Protein AF-A0A942CLU0-F1 (afdb_monomer)

pLDDT: mean 82.54, std 15.49, range [36.84, 98.06]

Radius of gyration: 40.96 Å; Cα contacts (8 Å, |Δi|>4): 813; chains: 1; bounding box: 80×45×107 Å

Structure (mmCIF, N/CA/C/O backbone):
data_AF-A0A942CLU0-F1
#
_entry.id   AF-A0A942CLU0-F1
#
loop_
_atom_site.group_PDB
_atom_site.id
_atom_site.type_symbol
_atom_site.label_atom_id
_atom_site.label_alt_id
_atom_site.label_comp_id
_atom_site.label_asym_id
_atom_site.label_entity_id
_atom_site.label_seq_id
_atom_site.pdbx_PDB_ins_code
_atom_site.Cartn_x
_atom_site.Cartn_y
_atom_site.Cartn_z
_atom_site.occupancy
_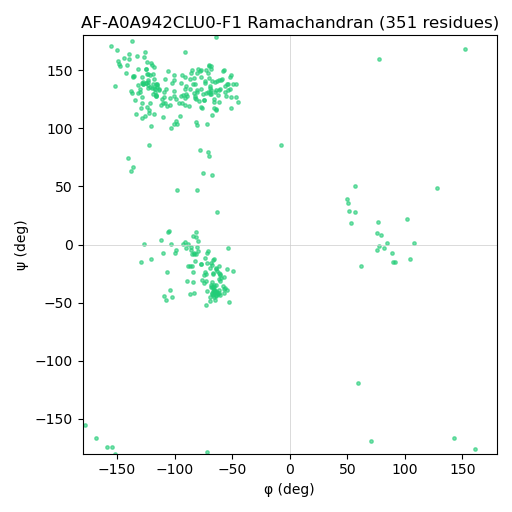atom_site.B_iso_or_eq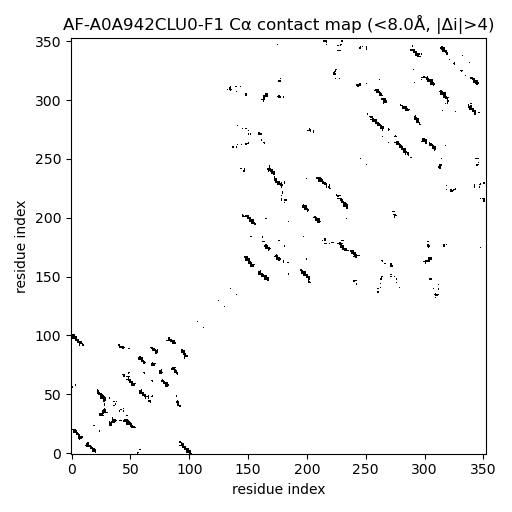uiv
_atom_site.auth_seq_id
_atom_site.auth_comp_id
_atom_site.auth_asym_id
_atom_site.auth_atom_id
_atom_site.pdbx_PDB_model_num
ATOM 1 N N . MET A 1 1 ? -26.248 -15.197 46.306 1.00 62.78 1 MET A N 1
ATOM 2 C CA . MET A 1 1 ? -26.223 -15.020 47.771 1.00 62.78 1 MET A CA 1
ATOM 3 C C . MET A 1 1 ? -26.982 -13.746 48.066 1.00 62.78 1 MET A C 1
ATOM 5 O O . MET A 1 1 ? -26.644 -12.727 47.479 1.00 62.78 1 MET A O 1
ATOM 9 N N . THR A 1 2 ? -28.029 -13.804 48.879 1.00 81.12 2 THR A N 1
ATOM 10 C CA . THR A 1 2 ? -28.869 -12.637 49.171 1.00 81.12 2 THR A CA 1
ATOM 11 C C . THR A 1 2 ? -28.121 -11.698 50.114 1.00 81.12 2 THR A C 1
ATOM 13 O O . THR A 1 2 ? -27.684 -12.133 51.175 1.00 81.12 2 THR A O 1
ATOM 16 N N . ARG A 1 3 ? -27.946 -10.428 49.744 1.00 89.12 3 ARG A N 1
ATOM 17 C CA . ARG A 1 3 ? -27.315 -9.413 50.605 1.00 89.12 3 ARG A CA 1
ATOM 18 C C . ARG A 1 3 ? -28.358 -8.765 51.511 1.00 89.12 3 ARG A C 1
ATOM 20 O O . ARG A 1 3 ? -29.480 -8.517 51.071 1.00 89.12 3 ARG A O 1
ATOM 27 N N . LEU A 1 4 ? -27.970 -8.469 52.749 1.00 93.69 4 LEU A N 1
ATOM 28 C CA . LEU A 1 4 ? -28.796 -7.738 53.707 1.00 93.69 4 LEU A CA 1
ATOM 29 C C . LEU A 1 4 ? -28.509 -6.244 53.573 1.00 93.69 4 LEU A C 1
ATOM 31 O O . LEU A 1 4 ? -27.373 -5.822 53.777 1.00 93.69 4 LEU A O 1
ATOM 35 N N . ARG A 1 5 ? -29.522 -5.440 53.256 1.00 94.31 5 ARG A N 1
ATOM 36 C CA . ARG A 1 5 ? -29.449 -3.979 53.317 1.00 94.31 5 ARG A CA 1
ATOM 37 C C . ARG A 1 5 ? -30.344 -3.478 54.447 1.00 94.31 5 ARG A C 1
ATOM 39 O O . ARG A 1 5 ? -31.528 -3.802 54.474 1.00 94.31 5 ARG A O 1
ATOM 46 N N . LEU A 1 6 ? -29.766 -2.697 55.355 1.00 95.12 6 LEU A N 1
ATOM 47 C CA . LEU A 1 6 ? -30.463 -2.033 56.456 1.00 95.12 6 LEU A CA 1
ATOM 48 C C . LEU A 1 6 ? -30.444 -0.530 56.209 1.00 95.12 6 LEU A C 1
ATOM 50 O O . LEU A 1 6 ? -29.363 0.050 56.114 1.00 95.12 6 LEU A O 1
ATOM 54 N N . GLU A 1 7 ? -31.618 0.083 56.096 1.00 95.19 7 GLU A N 1
ATOM 55 C CA . GLU A 1 7 ? -31.778 1.520 55.854 1.00 95.19 7 GLU A CA 1
ATOM 56 C C . GLU A 1 7 ? -32.484 2.186 57.032 1.00 95.19 7 GLU A C 1
ATOM 58 O O . GLU A 1 7 ? -33.550 1.732 57.436 1.00 95.19 7 GLU A O 1
ATOM 63 N N . PHE A 1 8 ? -31.910 3.251 57.588 1.00 93.50 8 PHE A N 1
ATOM 64 C CA . PHE A 1 8 ? -32.503 3.980 58.711 1.00 93.50 8 PHE A CA 1
ATOM 65 C C . PHE A 1 8 ? -33.814 4.653 58.279 1.00 93.50 8 PHE A C 1
ATOM 67 O O . PHE A 1 8 ? -33.834 5.451 57.337 1.00 93.50 8 PHE A O 1
ATOM 74 N N . THR A 1 9 ? -34.916 4.381 58.982 1.00 91.44 9 THR A N 1
ATOM 75 C CA . THR A 1 9 ? -36.243 4.929 58.629 1.00 91.44 9 THR A CA 1
ATOM 76 C C . THR A 1 9 ? -36.527 6.289 59.262 1.00 91.44 9 THR A C 1
ATOM 78 O O . THR A 1 9 ? -37.393 7.018 58.771 1.00 91.44 9 THR A O 1
ATOM 81 N N . GLY A 1 10 ? -35.788 6.662 60.310 1.00 83.62 10 GLY A N 1
ATOM 82 C CA . GLY A 1 10 ? -35.991 7.885 61.083 1.00 83.62 10 GLY A CA 1
ATOM 83 C C . GLY A 1 10 ? -34.712 8.417 61.733 1.00 83.62 10 GLY A C 1
ATOM 84 O O . GLY A 1 10 ? -33.628 7.853 61.578 1.00 83.62 10 GLY A O 1
ATOM 85 N N . GLY A 1 11 ? -34.843 9.533 62.453 1.00 83.50 11 GLY A N 1
ATOM 86 C CA . GLY A 1 11 ? -33.727 10.191 63.133 1.00 83.50 11 GLY A CA 1
ATOM 87 C C . GLY A 1 11 ? -32.724 10.880 62.187 1.00 83.50 11 GLY A C 1
ATOM 88 O O . GLY A 1 11 ? -32.984 11.020 60.990 1.00 83.50 11 GLY A O 1
ATOM 89 N N . PRO A 1 12 ? -31.562 11.316 62.708 1.00 81.44 12 PRO A N 1
ATOM 90 C CA . PRO A 1 12 ? -30.571 12.103 61.962 1.00 81.44 12 PRO A CA 1
ATOM 91 C C . PRO A 1 12 ? -29.888 11.340 60.818 1.00 81.44 12 PRO A C 1
ATOM 93 O O . PRO A 1 12 ? -29.232 11.956 59.987 1.00 81.44 12 PRO A O 1
ATOM 96 N N . ARG A 1 13 ? -30.036 10.011 60.767 1.00 86.31 13 ARG A N 1
ATOM 97 C CA . ARG A 1 13 ? -29.465 9.146 59.725 1.00 86.31 13 ARG A CA 1
ATOM 98 C C . ARG A 1 13 ? -30.500 8.636 58.726 1.00 86.31 13 ARG A C 1
ATOM 100 O O . ARG A 1 13 ? -30.197 7.725 57.967 1.00 86.31 13 ARG A O 1
ATOM 107 N N . ARG A 1 14 ? -31.728 9.168 58.732 1.00 89.88 14 ARG A N 1
ATOM 108 C CA . ARG A 1 14 ? -32.800 8.714 57.833 1.00 89.88 14 ARG A CA 1
ATOM 109 C C . ARG A 1 14 ? -32.325 8.683 56.373 1.00 89.88 14 ARG A C 1
ATOM 111 O O . ARG A 1 14 ? -31.868 9.696 55.856 1.00 89.88 14 ARG A O 1
ATOM 118 N N . GLY A 1 15 ? -32.493 7.537 55.715 1.00 85.38 15 GLY A N 1
ATOM 119 C CA . GLY A 1 15 ? -32.060 7.299 54.332 1.00 85.38 15 GLY A CA 1
ATOM 120 C C . GLY A 1 15 ? -30.630 6.762 54.188 1.00 85.38 15 GLY A C 1
ATOM 121 O O . GLY A 1 15 ? -30.300 6.208 53.137 1.00 85.38 15 GLY A O 1
ATOM 122 N N . ASP A 1 16 ? -29.795 6.838 55.231 1.00 89.62 16 ASP A N 1
ATOM 123 C CA . ASP A 1 16 ? -28.523 6.115 55.250 1.00 89.62 16 ASP A CA 1
ATOM 124 C C . ASP A 1 16 ? -28.796 4.612 55.205 1.00 89.62 16 ASP A C 1
ATOM 126 O O . ASP A 1 16 ? -29.685 4.104 55.894 1.00 89.62 16 ASP A O 1
ATOM 130 N N . ALA A 1 17 ? -27.978 3.873 54.456 1.00 89.38 17 ALA A N 1
ATOM 131 C CA . ALA A 1 17 ? -28.086 2.426 54.394 1.00 89.38 17 ALA A CA 1
ATOM 132 C C . ALA A 1 17 ? -26.730 1.732 54.479 1.00 89.38 17 ALA A C 1
ATOM 134 O O . ALA A 1 17 ? -25.733 2.195 53.930 1.00 89.38 17 ALA A O 1
ATOM 135 N N . SER A 1 18 ? -26.714 0.578 55.140 1.00 91.00 18 SER A N 1
ATOM 136 C CA . SER A 1 18 ? -25.564 -0.324 55.208 1.00 91.00 18 SER A CA 1
ATOM 137 C C . SER A 1 18 ? -25.900 -1.642 54.524 1.00 91.00 18 SER A C 1
ATOM 139 O O . SER A 1 18 ? -26.988 -2.184 54.717 1.00 91.00 18 SER A O 1
ATOM 141 N N . VAL A 1 19 ? -24.975 -2.152 53.708 1.00 91.69 19 VAL A N 1
ATOM 142 C CA . VAL A 1 19 ? -25.146 -3.407 52.966 1.00 91.69 19 VAL A CA 1
ATOM 143 C C . VAL A 1 19 ? -24.121 -4.424 53.439 1.00 91.69 19 VAL A C 1
ATOM 145 O O . VAL A 1 19 ? -22.920 -4.165 53.418 1.00 91.69 19 VAL A O 1
ATOM 148 N N . PHE A 1 20 ? -24.594 -5.610 53.801 1.00 91.06 20 PHE A N 1
ATOM 149 C CA . PHE A 1 20 ? -23.782 -6.687 54.338 1.00 91.06 20 PHE A CA 1
ATOM 150 C C . PHE A 1 20 ? -23.810 -7.903 53.411 1.00 91.06 20 PHE A C 1
ATOM 152 O O . PHE A 1 20 ? -24.861 -8.332 52.929 1.00 91.06 20 PHE A O 1
ATOM 159 N N . SER A 1 21 ? -22.617 -8.449 53.159 1.00 84.31 21 SER A N 1
ATOM 160 C CA . SER A 1 21 ? -22.415 -9.671 52.363 1.00 84.31 21 SER A CA 1
ATOM 161 C C . SER A 1 21 ? -21.950 -10.869 53.199 1.00 84.31 21 SER A C 1
ATOM 163 O O . SER A 1 21 ? -21.851 -11.968 52.663 1.00 84.31 21 SER A O 1
ATOM 165 N N . ALA A 1 22 ? -21.642 -10.666 54.484 1.00 86.31 22 ALA A N 1
ATOM 166 C CA . ALA A 1 22 ? -21.264 -11.737 55.402 1.00 86.31 22 ALA A CA 1
ATOM 167 C C . ALA A 1 22 ? -22.486 -12.591 55.766 1.00 86.31 22 ALA A C 1
ATOM 169 O O . ALA A 1 22 ? -23.591 -12.070 55.824 1.00 86.31 22 ALA A O 1
ATOM 170 N N . SER A 1 23 ? -22.299 -13.879 56.057 1.00 87.88 23 SER A N 1
ATOM 171 C CA . SER A 1 23 ? -23.387 -14.771 56.496 1.00 87.88 23 SER A CA 1
ATOM 172 C C . SER A 1 23 ? -23.848 -14.517 57.935 1.00 87.88 23 SER A C 1
ATOM 174 O O . SER A 1 23 ? -24.878 -15.043 58.343 1.00 87.88 23 SER A O 1
ATOM 176 N N . ARG A 1 24 ? -23.102 -13.718 58.703 1.00 94.00 24 ARG A N 1
ATOM 177 C CA . ARG A 1 24 ? -23.437 -13.300 60.065 1.00 94.00 24 ARG A CA 1
ATOM 178 C C . ARG A 1 24 ? -23.107 -11.820 60.241 1.00 94.00 24 ARG A C 1
ATOM 180 O O . ARG A 1 24 ? -22.010 -11.392 59.883 1.00 94.00 24 ARG A O 1
ATOM 187 N N . VAL A 1 25 ? -24.042 -11.054 60.797 1.00 96.38 25 VAL A N 1
ATOM 188 C CA . VAL A 1 25 ? -23.900 -9.619 61.081 1.00 96.38 25 VAL A CA 1
ATOM 189 C C . VAL A 1 25 ? -24.401 -9.362 62.496 1.00 96.38 25 VAL A C 1
ATOM 191 O O . VAL A 1 25 ? -25.593 -9.484 62.764 1.00 96.38 25 VAL A O 1
ATOM 194 N N . THR A 1 26 ? -23.508 -9.006 63.414 1.00 97.12 26 THR A N 1
ATOM 195 C CA . THR A 1 26 ? -23.885 -8.624 64.783 1.00 97.12 26 THR A CA 1
ATOM 196 C C . THR A 1 26 ? -24.128 -7.123 64.876 1.00 97.12 26 THR A C 1
ATOM 198 O O . THR A 1 26 ? -23.442 -6.346 64.208 1.00 97.12 26 THR A O 1
ATOM 201 N N . VAL A 1 27 ? -25.099 -6.707 65.694 1.00 96.62 27 VAL A N 1
ATOM 202 C CA . VAL A 1 27 ? -25.521 -5.306 65.845 1.00 96.62 27 VAL A CA 1
ATOM 203 C C . VAL A 1 27 ? -25.621 -4.917 67.317 1.00 96.62 27 VAL A C 1
ATOM 205 O O . VAL A 1 27 ? -26.132 -5.677 68.142 1.00 96.62 27 VAL A O 1
ATOM 208 N N . GLY A 1 28 ? -25.141 -3.720 67.655 1.00 95.88 28 GLY A N 1
ATOM 209 C CA . GLY A 1 28 ? -25.214 -3.158 69.007 1.00 95.88 28 GLY A CA 1
ATOM 210 C C . GLY A 1 28 ? -24.207 -2.029 69.241 1.00 95.88 28 GLY A C 1
ATOM 211 O O . GLY A 1 28 ? -23.468 -1.646 68.332 1.00 95.88 28 GLY A O 1
ATOM 212 N N . ARG A 1 29 ? -24.146 -1.520 70.478 1.00 95.69 29 ARG A N 1
ATOM 213 C CA . ARG A 1 29 ? -23.270 -0.397 70.872 1.00 95.69 29 ARG A CA 1
ATOM 214 C C . ARG A 1 29 ? -21.787 -0.735 70.963 1.00 95.69 29 ARG A C 1
ATOM 216 O O . ARG A 1 29 ? -20.946 0.150 70.819 1.00 95.69 29 ARG A O 1
ATOM 223 N N . SER A 1 30 ? -21.445 -2.002 71.194 1.00 94.94 30 SER A N 1
ATOM 224 C CA . SER A 1 30 ? -20.045 -2.421 71.257 1.00 94.94 30 SER A CA 1
ATOM 225 C C . SER A 1 30 ? -19.368 -2.248 69.901 1.00 94.94 30 SER A C 1
ATOM 227 O O . SER A 1 30 ? -19.917 -2.620 68.863 1.00 94.94 30 SER A O 1
ATOM 229 N N . ARG A 1 31 ? -18.117 -1.778 69.925 1.00 93.31 31 ARG A N 1
ATOM 230 C CA . ARG A 1 31 ? -17.261 -1.671 68.733 1.00 93.31 31 ARG A CA 1
ATOM 231 C C . ARG A 1 31 ? -16.887 -3.026 68.124 1.00 93.31 31 ARG A C 1
ATOM 233 O O . ARG A 1 31 ? -16.367 -3.060 67.019 1.00 93.31 31 ARG A O 1
ATOM 240 N N . SER A 1 32 ? -17.138 -4.127 68.834 1.00 92.50 32 SER A N 1
ATOM 241 C CA . SER A 1 32 ? -16.912 -5.490 68.338 1.00 92.50 32 SER A CA 1
ATOM 242 C C . SER A 1 32 ? -18.021 -6.013 67.416 1.00 92.50 32 SER A C 1
ATOM 244 O O . SER A 1 32 ? -17.888 -7.112 66.879 1.00 92.50 32 SER A O 1
ATOM 246 N N . ASN A 1 33 ? -19.120 -5.271 67.239 1.00 95.81 33 ASN A N 1
ATOM 247 C CA . ASN A 1 33 ? -20.196 -5.665 66.332 1.00 95.81 33 ASN A CA 1
ATOM 248 C C . ASN A 1 33 ? -19.837 -5.405 64.868 1.00 95.81 33 ASN A C 1
ATOM 250 O O . ASN A 1 33 ? -19.142 -4.442 64.552 1.00 95.81 33 ASN A O 1
ATOM 254 N N . THR A 1 34 ? -20.383 -6.218 63.962 1.00 94.75 34 THR A N 1
ATOM 255 C CA . THR A 1 34 ? -20.277 -5.985 62.514 1.00 94.75 34 THR A CA 1
ATOM 256 C C . THR A 1 34 ? -20.928 -4.662 62.110 1.00 94.75 34 THR A C 1
ATOM 258 O O . THR A 1 3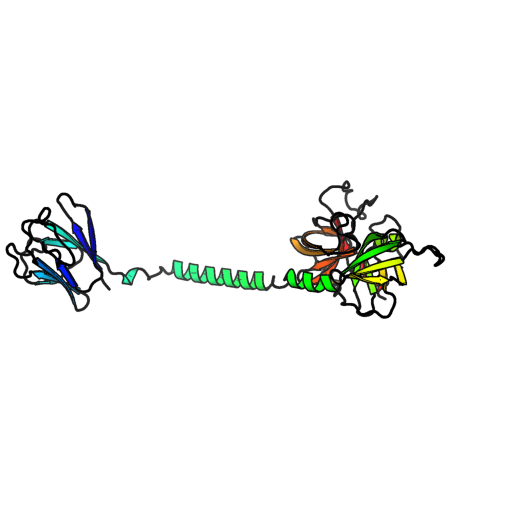4 ? -20.397 -3.942 61.269 1.00 94.75 34 THR A O 1
ATOM 261 N N . PHE A 1 35 ? -22.067 -4.330 62.722 1.00 95.44 35 PHE A N 1
ATOM 262 C CA . PHE A 1 35 ? -22.739 -3.049 62.564 1.00 95.44 35 PHE A CA 1
ATOM 263 C C . PHE A 1 35 ? -22.851 -2.350 63.917 1.00 95.44 35 PHE A C 1
ATOM 265 O O . PHE A 1 35 ? -23.678 -2.687 64.766 1.00 95.44 35 PHE A O 1
ATOM 272 N N . VAL A 1 36 ? -21.966 -1.380 64.128 1.00 95.56 36 VAL A N 1
ATOM 273 C CA . VAL A 1 36 ? -21.905 -0.619 65.375 1.00 95.56 36 VAL A CA 1
ATOM 274 C C . VAL A 1 36 ? -22.964 0.478 65.349 1.00 95.56 36 VAL A C 1
ATOM 276 O O . VAL A 1 36 ? -22.977 1.309 64.441 1.00 95.56 36 VAL A O 1
ATOM 279 N N . LEU A 1 37 ? -23.817 0.505 66.371 1.00 93.44 37 LEU A N 1
ATOM 280 C CA . LEU A 1 37 ? -24.742 1.604 66.635 1.00 93.44 37 LEU A CA 1
ATOM 281 C C . LEU A 1 37 ? -24.139 2.471 67.743 1.00 93.44 37 LEU A C 1
ATOM 283 O O . LEU A 1 37 ? -24.151 2.038 68.888 1.00 93.44 37 LEU A O 1
ATOM 287 N N . PRO A 1 38 ? -23.559 3.647 67.449 1.00 90.19 38 PRO A N 1
ATOM 288 C CA . PRO A 1 38 ? -22.909 4.463 68.471 1.00 90.19 38 PRO A CA 1
ATOM 289 C C . PRO A 1 38 ? -23.868 4.823 69.606 1.00 90.19 38 PRO A C 1
ATOM 291 O O . PRO A 1 38 ? -25.060 5.008 69.380 1.00 90.19 38 PRO A O 1
ATOM 294 N N . GLU A 1 39 ? -23.341 4.997 70.815 1.00 88.81 39 GLU A N 1
ATOM 295 C CA . GLU A 1 39 ? -24.149 5.381 71.979 1.00 88.81 39 GLU A CA 1
ATOM 296 C C . GLU A 1 39 ? -24.879 6.715 71.807 1.00 88.81 39 GLU A C 1
ATOM 298 O O . GLU A 1 39 ? -25.975 6.885 72.319 1.00 88.81 39 GLU A O 1
ATOM 303 N N . THR A 1 40 ? -24.323 7.625 71.010 1.00 88.81 40 THR A N 1
ATOM 304 C CA . THR A 1 40 ? -24.969 8.891 70.640 1.00 88.81 40 THR A CA 1
ATOM 305 C C . THR A 1 40 ? -26.174 8.723 69.713 1.00 88.81 40 THR A C 1
ATOM 307 O O . THR A 1 40 ? -26.976 9.643 69.594 1.00 88.81 40 THR A O 1
ATOM 310 N N . LEU A 1 41 ? -26.280 7.585 69.023 1.00 87.56 41 LEU A N 1
ATOM 311 C CA . LEU A 1 41 ? -27.326 7.296 68.044 1.00 87.56 41 LEU A CA 1
ATOM 312 C C . LEU A 1 41 ? -28.388 6.342 68.596 1.00 87.56 41 LEU A C 1
ATOM 314 O O . LEU A 1 41 ? -29.558 6.507 68.277 1.00 87.56 41 LEU A O 1
ATOM 318 N N . ALA A 1 42 ? -27.967 5.337 69.366 1.00 88.94 42 ALA A N 1
ATOM 319 C CA . ALA A 1 42 ? -28.834 4.286 69.890 1.00 88.94 42 ALA A CA 1
ATOM 320 C C . ALA A 1 42 ? -28.506 3.968 71.363 1.00 88.94 42 ALA A C 1
ATOM 322 O O . ALA A 1 42 ? -28.023 2.865 71.662 1.00 88.94 42 ALA A O 1
ATOM 323 N N . PRO A 1 43 ? -28.680 4.917 72.301 1.00 91.25 43 PRO A N 1
ATOM 324 C CA . PRO A 1 43 ? -28.383 4.685 73.713 1.00 91.25 43 PRO A CA 1
ATOM 325 C C . PRO A 1 43 ? -29.170 3.500 74.299 1.00 91.25 43 PRO A C 1
ATOM 327 O O . PRO A 1 43 ? -28.658 2.811 75.184 1.00 91.25 43 PRO A O 1
ATOM 330 N N . ALA A 1 44 ? -30.359 3.190 73.768 1.00 93.38 44 ALA A N 1
ATOM 331 C CA . ALA A 1 44 ? -31.179 2.065 74.215 1.00 93.38 44 ALA A CA 1
ATOM 332 C C . ALA A 1 44 ? -30.784 0.708 73.586 1.00 93.38 44 ALA A C 1
ATOM 334 O O . ALA A 1 44 ? -31.281 -0.335 74.019 1.00 93.38 44 ALA A O 1
ATOM 335 N N . ALA A 1 45 ? -29.885 0.667 72.596 1.00 95.00 45 ALA A N 1
ATOM 336 C CA . ALA A 1 45 ? -29.348 -0.597 72.079 1.00 95.00 45 ALA A CA 1
ATOM 337 C C . ALA A 1 45 ? -28.415 -1.248 73.115 1.00 95.00 45 ALA A C 1
ATOM 339 O O . ALA A 1 45 ? -27.824 -0.554 73.922 1.00 95.00 45 ALA A O 1
ATOM 340 N N . SER A 1 46 ? -28.216 -2.564 73.118 1.00 96.44 46 SER A N 1
ATOM 341 C CA . SER A 1 46 ? -27.295 -3.245 74.053 1.00 96.44 46 SER A CA 1
ATOM 342 C C . SER A 1 46 ? -25.896 -3.356 73.442 1.00 96.44 46 SER A C 1
ATOM 344 O O . SER A 1 46 ? -25.721 -3.161 72.238 1.00 96.44 46 SER A O 1
ATOM 346 N N . GLY A 1 47 ? -24.882 -3.681 74.254 1.00 94.56 47 GLY A N 1
ATOM 347 C CA . GLY A 1 47 ? -23.504 -3.861 73.781 1.00 94.56 47 GLY A CA 1
ATOM 348 C C . GLY A 1 47 ? -23.417 -4.851 72.615 1.00 94.56 47 GLY A C 1
ATOM 349 O O . GLY A 1 47 ? -22.876 -4.508 71.571 1.00 94.56 47 GLY A O 1
ATOM 350 N N . ARG A 1 48 ? -24.038 -6.026 72.748 1.00 96.25 48 ARG A N 1
ATOM 351 C CA . ARG A 1 48 ? -24.412 -6.927 71.646 1.00 96.25 48 ARG A CA 1
ATOM 352 C C . ARG A 1 48 ? -25.920 -7.116 71.748 1.00 96.25 48 ARG A C 1
ATOM 354 O O . ARG A 1 48 ? -26.373 -7.624 72.762 1.00 96.25 48 ARG A O 1
ATOM 361 N N . HIS A 1 49 ? -26.682 -6.619 70.783 1.00 97.25 49 HIS A N 1
ATOM 362 C CA . HIS A 1 49 ? -28.139 -6.526 70.910 1.00 97.25 49 HIS A CA 1
ATOM 363 C C . HIS A 1 49 ? -28.851 -7.554 70.040 1.00 97.25 49 HIS A C 1
ATOM 365 O O . HIS A 1 49 ? -29.716 -8.270 70.525 1.00 97.25 49 HIS A O 1
ATOM 371 N N . ALA A 1 50 ? -28.457 -7.657 68.773 1.00 97.69 50 ALA A N 1
ATOM 372 C CA . ALA A 1 50 ? -29.071 -8.584 67.837 1.00 97.69 50 ALA A CA 1
ATOM 373 C C . ALA A 1 50 ? -28.042 -9.171 66.868 1.00 97.69 50 ALA A C 1
ATOM 375 O O . ALA A 1 50 ? -26.957 -8.620 66.661 1.00 97.69 50 ALA A O 1
ATOM 376 N N . GLU A 1 51 ? -28.400 -10.291 66.256 1.00 97.62 51 GLU A N 1
ATOM 377 C CA . GLU A 1 51 ? -27.629 -10.943 65.207 1.00 97.62 51 GLU A CA 1
ATOM 378 C C . GLU A 1 51 ? -28.520 -11.257 64.010 1.00 97.62 51 GLU A C 1
ATOM 380 O O . GLU A 1 51 ? -29.585 -11.859 64.150 1.00 97.62 51 GLU A O 1
ATOM 385 N N . PHE A 1 52 ? -28.037 -10.895 62.825 1.00 97.12 52 PHE A N 1
ATOM 386 C CA . PHE A 1 52 ? -28.560 -11.401 61.569 1.00 97.12 52 PHE A CA 1
ATOM 387 C C . PHE A 1 52 ? -27.732 -12.602 61.134 1.00 97.12 52 PHE A C 1
ATOM 389 O O . PHE A 1 52 ? -26.508 -12.488 61.021 1.00 97.12 52 PHE A O 1
ATOM 396 N N . SER A 1 53 ? -28.385 -13.721 60.837 1.00 95.81 53 SER A N 1
ATOM 397 C CA . SER A 1 53 ? -27.736 -14.905 60.277 1.00 95.81 53 SER A CA 1
ATOM 398 C C . SER A 1 53 ? -28.383 -15.314 58.960 1.00 95.81 53 SER A C 1
ATOM 400 O O . SER A 1 53 ? -29.598 -15.234 58.783 1.00 95.81 53 SER A O 1
ATOM 402 N N . HIS A 1 54 ? -27.559 -15.715 57.999 1.00 93.00 54 HIS A N 1
ATOM 403 C CA . HIS A 1 54 ? -28.004 -16.246 56.722 1.00 93.00 54 HIS A CA 1
ATOM 404 C C . HIS A 1 54 ? -27.848 -17.769 56.729 1.00 93.00 54 HIS A C 1
ATOM 406 O O . HIS A 1 54 ? -26.754 -18.295 56.508 1.00 93.00 54 HIS A O 1
ATOM 412 N N . GLU A 1 55 ? -28.957 -18.463 56.965 1.00 90.62 55 GLU A N 1
ATOM 413 C CA . GLU A 1 55 ? -29.054 -19.917 57.126 1.00 90.62 55 GLU A CA 1
ATOM 414 C C . GLU A 1 55 ? -30.133 -20.448 56.172 1.00 90.62 55 GLU A C 1
ATOM 416 O O . GLU A 1 55 ? -31.171 -19.810 55.985 1.00 90.62 55 GLU A O 1
ATOM 421 N N . ASP A 1 56 ? -29.867 -21.578 55.511 1.00 85.88 56 ASP A N 1
ATOM 422 C CA . ASP A 1 56 ? -30.794 -22.240 54.576 1.00 85.88 56 ASP A CA 1
ATOM 423 C C . ASP A 1 56 ? -31.383 -21.321 53.486 1.00 85.88 56 ASP A C 1
ATOM 425 O O . ASP A 1 56 ? -32.536 -21.437 53.071 1.00 85.88 56 ASP A O 1
ATOM 429 N N . GLY A 1 57 ? -30.574 -20.371 53.002 1.00 86.19 57 GLY A N 1
ATOM 430 C CA . GLY A 1 57 ? -30.972 -19.433 51.946 1.00 86.19 57 GLY A CA 1
ATOM 431 C C . GLY A 1 57 ? -31.901 -18.304 52.406 1.00 86.19 57 GLY A C 1
ATOM 432 O O . GLY A 1 57 ? -32.428 -17.575 51.562 1.00 86.19 57 GLY A O 1
ATOM 433 N N . ALA A 1 58 ? -32.103 -18.143 53.715 1.00 90.06 58 ALA A N 1
ATOM 434 C CA . ALA A 1 58 ? -32.914 -17.089 54.303 1.00 90.06 58 ALA A CA 1
ATOM 435 C C . ALA A 1 58 ? -32.126 -16.276 55.335 1.00 90.06 58 ALA A C 1
ATOM 437 O O . ALA A 1 58 ? -31.229 -16.780 56.007 1.00 90.06 58 ALA A O 1
ATOM 438 N N . TRP A 1 59 ? -32.497 -15.005 55.475 1.00 94.88 59 TRP A N 1
ATOM 439 C CA . TRP A 1 59 ? -32.015 -14.157 56.557 1.00 94.88 59 TRP A CA 1
ATOM 440 C C . TRP A 1 59 ? -32.905 -14.319 57.786 1.00 94.88 59 TRP A C 1
ATOM 442 O O . TRP A 1 59 ? -34.130 -14.265 57.687 1.00 94.88 59 TRP A O 1
ATOM 452 N N . TRP A 1 60 ? -32.277 -14.486 58.938 1.00 96.38 60 TRP A N 1
ATOM 453 C CA . TRP A 1 60 ? -32.898 -14.571 60.250 1.00 96.38 60 TRP A CA 1
ATOM 454 C C . TRP A 1 60 ? -32.387 -13.434 61.122 1.00 96.38 60 TRP A C 1
ATOM 456 O O . TRP A 1 60 ? -31.230 -13.044 60.994 1.00 96.38 60 TRP A O 1
ATOM 466 N N . LEU A 1 61 ? -33.234 -12.930 62.013 1.00 97.75 61 LEU A N 1
ATOM 467 C CA . LEU A 1 61 ? -32.877 -11.974 63.057 1.00 97.75 61 LEU A CA 1
ATOM 468 C C . LEU A 1 61 ? -33.100 -12.626 64.414 1.00 97.75 61 LEU A C 1
ATOM 470 O O . LEU A 1 61 ? -34.185 -13.153 64.656 1.00 97.75 61 LEU A O 1
ATOM 474 N N . SER A 1 62 ? -32.093 -12.578 65.280 1.00 97.75 62 SER A N 1
ATOM 475 C CA . SER A 1 62 ? -32.160 -13.074 66.656 1.00 97.75 62 SER A CA 1
ATOM 476 C C . SER A 1 62 ? -31.808 -11.962 67.636 1.00 97.75 62 SER A C 1
ATOM 478 O O . SER A 1 62 ? -30.820 -11.256 67.435 1.00 97.75 62 SER A O 1
ATOM 480 N N . ASP A 1 63 ? -32.597 -11.827 68.695 1.00 97.56 63 ASP A N 1
ATOM 481 C CA . ASP A 1 63 ? -32.267 -10.990 69.845 1.00 97.56 63 ASP A CA 1
ATOM 482 C C . ASP A 1 63 ? -31.233 -11.720 70.717 1.00 97.56 63 ASP A C 1
ATOM 484 O O . ASP A 1 63 ? -31.360 -12.919 70.969 1.00 97.56 63 ASP A O 1
ATOM 488 N N . LEU A 1 64 ? -30.186 -11.018 71.149 1.00 96.25 64 LEU A N 1
ATOM 489 C CA . LEU A 1 64 ? -29.093 -11.577 71.951 1.00 96.25 64 LEU A CA 1
ATOM 490 C C . LEU A 1 64 ? -29.286 -11.283 73.445 1.00 96.25 64 LEU A C 1
ATOM 492 O O . LEU A 1 64 ? -28.351 -10.837 74.107 1.00 96.25 64 LEU A O 1
ATOM 496 N N . ASP A 1 65 ? -30.501 -11.524 73.941 1.00 94.94 65 ASP A N 1
ATOM 497 C CA . ASP A 1 65 ? -30.932 -11.225 75.313 1.00 94.94 65 ASP A CA 1
ATOM 498 C C . ASP A 1 65 ? -30.756 -9.741 75.663 1.00 94.94 65 ASP A C 1
ATOM 500 O O . ASP A 1 65 ? -30.114 -9.335 76.637 1.00 94.94 65 ASP A O 1
ATOM 504 N N . SER A 1 66 ? -31.272 -8.893 74.777 1.00 95.44 66 SER A N 1
ATOM 505 C CA . SER A 1 66 ? -31.110 -7.457 74.906 1.00 95.44 66 SER A CA 1
ATOM 506 C C . SER A 1 66 ? -32.056 -6.859 75.948 1.00 95.44 66 SER A C 1
ATOM 508 O O . SER A 1 66 ? -33.192 -7.298 76.140 1.00 95.44 66 SER A O 1
ATOM 510 N N . THR A 1 67 ? -31.608 -5.778 76.590 1.00 94.69 67 THR A N 1
ATOM 511 C CA . THR A 1 67 ? -32.345 -5.129 77.687 1.00 94.69 67 THR A CA 1
ATOM 512 C C . THR A 1 67 ? -33.720 -4.623 77.250 1.00 94.69 67 THR A C 1
ATOM 514 O O . THR A 1 67 ? -34.700 -4.810 77.963 1.00 94.69 67 THR A O 1
ATOM 517 N N . ASN A 1 68 ? -33.795 -4.001 76.070 1.00 94.25 68 ASN A N 1
ATOM 518 C CA . ASN A 1 68 ? -35.025 -3.394 75.553 1.00 94.25 68 ASN A CA 1
ATOM 519 C C . ASN A 1 68 ? -35.750 -4.278 74.525 1.00 94.25 68 ASN A C 1
ATOM 521 O O . ASN A 1 68 ? -36.883 -3.982 74.155 1.00 94.25 68 ASN A O 1
ATOM 525 N N . GLY A 1 69 ? -35.139 -5.393 74.115 1.00 95.06 69 GLY A N 1
ATOM 526 C CA . GLY A 1 69 ? -35.664 -6.280 73.087 1.00 95.06 69 GLY A CA 1
ATOM 527 C C . GLY A 1 69 ? -35.469 -5.767 71.661 1.00 95.06 69 GLY A C 1
ATOM 528 O O . GLY A 1 69 ? -35.333 -4.571 71.408 1.00 95.06 69 GLY A O 1
ATOM 529 N N . THR A 1 70 ? -35.544 -6.712 70.727 1.00 97.19 70 THR A N 1
ATOM 530 C CA . THR A 1 70 ? -35.602 -6.471 69.285 1.00 97.19 70 THR A CA 1
ATOM 531 C C . THR A 1 70 ? -37.037 -6.634 68.792 1.00 97.19 70 THR A C 1
ATOM 533 O O . THR A 1 70 ? -37.740 -7.566 69.199 1.00 97.19 70 THR A O 1
ATOM 536 N N . PHE A 1 71 ? -37.475 -5.758 67.888 1.00 97.00 71 PHE A N 1
ATOM 537 C CA . PHE A 1 71 ? -38.823 -5.795 67.320 1.00 97.00 71 PHE A CA 1
ATOM 538 C C . PHE A 1 71 ? -38.781 -5.926 65.803 1.00 97.00 71 PHE A C 1
ATOM 540 O O . PHE A 1 71 ? -37.910 -5.357 65.150 1.00 97.00 71 PHE A O 1
ATOM 547 N N . VAL A 1 72 ? -39.753 -6.640 65.242 1.00 97.44 72 VAL A N 1
ATOM 548 C CA . VAL A 1 72 ? -40.002 -6.743 63.801 1.00 97.44 72 VAL A CA 1
ATOM 549 C C . VAL A 1 72 ? -41.471 -6.414 63.567 1.00 97.44 72 VAL A C 1
ATOM 551 O O . VAL A 1 72 ? -42.350 -7.034 64.158 1.00 97.44 72 VAL A O 1
ATOM 554 N N . ASN A 1 73 ? -41.742 -5.397 62.751 1.00 95.81 73 ASN A N 1
ATOM 555 C CA . ASN A 1 73 ? -43.076 -4.872 62.450 1.00 95.81 73 ASN A CA 1
ATOM 556 C C . ASN A 1 73 ? -43.916 -4.590 63.714 1.00 95.81 73 ASN A C 1
ATOM 558 O O . ASN A 1 73 ? -45.111 -4.870 63.761 1.00 95.81 73 ASN A O 1
ATOM 562 N N . GLY A 1 74 ? -43.271 -4.058 64.759 1.00 93.56 74 GLY A N 1
ATOM 563 C CA . GLY A 1 74 ? -43.901 -3.721 66.041 1.00 93.56 74 GLY A CA 1
ATOM 564 C C . GLY A 1 74 ? -44.079 -4.893 67.013 1.00 93.56 74 GLY A C 1
ATOM 565 O O . GLY A 1 74 ? -44.512 -4.678 68.141 1.00 93.56 74 GLY A O 1
ATOM 566 N N . GLN A 1 75 ? -43.719 -6.121 66.630 1.00 95.50 75 GLN A N 1
ATOM 567 C CA . GLN A 1 75 ? -43.777 -7.292 67.508 1.00 95.50 75 GLN A CA 1
ATOM 568 C C . GLN A 1 75 ? -42.393 -7.628 68.062 1.00 95.50 75 GLN A C 1
ATOM 570 O O . GLN A 1 75 ? -41.424 -7.698 67.307 1.00 95.50 75 GLN A O 1
ATOM 575 N N . ARG A 1 76 ? -42.290 -7.850 69.379 1.00 96.00 76 ARG A N 1
ATOM 576 C CA . ARG A 1 76 ? -41.036 -8.274 70.020 1.00 96.00 76 ARG A CA 1
ATOM 577 C C . ARG A 1 76 ? -40.699 -9.700 69.592 1.00 96.00 76 ARG A C 1
ATOM 579 O O . ARG A 1 76 ? -41.572 -10.566 69.620 1.00 96.00 76 ARG A O 1
ATOM 586 N N . ILE A 1 77 ? -39.444 -9.950 69.236 1.00 97.56 77 ILE A N 1
ATOM 587 C CA . ILE A 1 77 ? -38.979 -11.263 68.777 1.00 97.56 77 ILE A CA 1
ATOM 588 C C . ILE A 1 77 ? -37.863 -11.804 69.668 1.00 97.56 77 ILE A C 1
ATOM 590 O O . ILE A 1 77 ? -37.132 -11.047 70.301 1.00 97.56 77 ILE A O 1
ATOM 594 N N . THR A 1 78 ? -37.711 -13.127 69.673 1.00 95.44 78 THR A N 1
ATOM 595 C CA . THR A 1 78 ? -36.479 -13.803 70.119 1.00 95.44 78 THR A CA 1
ATOM 596 C C . THR A 1 78 ? -35.668 -14.250 68.910 1.00 95.44 78 THR A C 1
ATOM 598 O O . THR A 1 78 ? -34.468 -14.015 68.838 1.00 95.44 78 THR A O 1
ATOM 601 N N . ARG A 1 79 ? -36.336 -14.853 67.921 1.00 96.94 79 ARG A N 1
ATOM 602 C CA . ARG A 1 79 ? -35.775 -15.183 66.611 1.00 96.94 79 ARG A CA 1
ATOM 603 C C . ARG A 1 79 ? -36.889 -15.193 65.573 1.00 96.94 79 ARG A C 1
ATOM 605 O O . ARG A 1 79 ? -37.952 -15.747 65.835 1.00 96.94 79 ARG A O 1
ATOM 612 N N . THR A 1 80 ? -36.661 -14.609 64.402 1.00 96.69 80 THR A N 1
ATOM 613 C CA . THR A 1 80 ? -37.621 -14.662 63.293 1.00 96.69 80 THR A CA 1
ATOM 614 C C . THR A 1 80 ? -36.927 -14.652 61.938 1.00 96.69 80 THR A C 1
ATOM 616 O O . THR A 1 80 ? -35.795 -14.181 61.809 1.00 96.69 80 THR A O 1
ATOM 619 N N . ARG A 1 81 ? -37.604 -15.183 60.920 1.00 95.94 81 ARG A N 1
ATOM 620 C CA . ARG A 1 81 ? -37.161 -15.094 59.529 1.00 95.94 81 ARG A CA 1
ATOM 621 C C . ARG A 1 81 ? -37.540 -13.722 58.988 1.00 95.94 81 ARG A C 1
ATOM 623 O O . ARG A 1 81 ? -38.691 -13.318 59.102 1.00 95.94 81 ARG A O 1
ATOM 630 N N . LEU A 1 82 ? -36.588 -13.047 58.360 1.00 95.81 82 LEU A N 1
ATOM 631 C CA . LEU A 1 82 ? -36.819 -11.759 57.724 1.00 95.81 82 LEU A CA 1
ATOM 632 C C . LEU A 1 82 ? -37.334 -11.917 56.297 1.00 95.81 82 LEU A C 1
ATOM 634 O O . LEU A 1 82 ? -36.934 -12.814 55.546 1.00 95.81 82 LEU A O 1
ATOM 638 N N . THR A 1 83 ? -38.165 -10.964 55.910 1.00 94.00 83 THR A N 1
ATOM 639 C CA . THR A 1 83 ? -38.625 -10.721 54.551 1.00 94.00 83 THR A CA 1
ATOM 640 C C . THR A 1 83 ? -38.211 -9.321 54.101 1.00 94.00 83 THR A C 1
ATOM 642 O O . THR A 1 83 ? -37.953 -8.421 54.901 1.00 94.00 83 THR A O 1
ATOM 645 N N . SER A 1 84 ? -38.075 -9.129 52.787 1.00 92.75 84 SER A N 1
ATOM 646 C CA . SER A 1 84 ? -37.772 -7.799 52.258 1.00 92.75 84 SER A CA 1
ATOM 647 C C . SER A 1 84 ? -38.976 -6.883 52.473 1.00 92.75 84 SER A C 1
ATOM 649 O O . SER A 1 84 ? -40.081 -7.227 52.067 1.00 92.75 84 SER A O 1
ATOM 651 N N . GLY A 1 85 ? -38.746 -5.708 53.051 1.00 92.88 85 GLY A N 1
ATOM 652 C CA . GLY A 1 85 ? -39.778 -4.747 53.436 1.00 92.88 85 GLY A CA 1
ATOM 653 C C . GLY A 1 85 ? -40.055 -4.699 54.939 1.00 92.88 85 GLY A C 1
ATOM 654 O O . GLY A 1 85 ? -40.691 -3.744 55.384 1.00 92.88 85 GLY A O 1
ATOM 655 N N . ASP A 1 86 ? -39.553 -5.663 55.720 1.00 96.81 86 ASP A N 1
ATOM 656 C CA . ASP A 1 86 ? -39.726 -5.661 57.174 1.00 96.81 86 ASP A CA 1
ATOM 657 C C . ASP A 1 86 ? -39.120 -4.414 57.817 1.00 96.81 86 ASP A C 1
ATOM 659 O O . ASP A 1 86 ? -38.044 -3.946 57.434 1.00 96.81 86 ASP A O 1
ATOM 663 N N . ARG A 1 87 ? -39.805 -3.890 58.835 1.00 96.44 87 ARG A N 1
ATOM 664 C CA . ARG A 1 87 ? -39.284 -2.836 59.705 1.00 96.44 87 ARG A CA 1
ATOM 665 C C . ARG A 1 87 ? -38.795 -3.459 60.989 1.00 96.44 87 ARG A C 1
ATOM 667 O O . ARG A 1 87 ? -39.541 -4.180 61.642 1.00 96.44 87 ARG A O 1
ATOM 674 N N . ILE A 1 88 ? -37.565 -3.171 61.363 1.00 97.19 88 ILE A N 1
ATOM 675 C CA . ILE A 1 88 ? -36.971 -3.691 62.588 1.00 97.19 88 ILE A CA 1
ATOM 676 C C . ILE A 1 88 ? -36.626 -2.541 63.521 1.00 97.19 88 ILE A C 1
ATOM 678 O O . ILE A 1 88 ? -36.176 -1.500 63.051 1.00 97.19 88 ILE A O 1
ATOM 682 N N . ALA A 1 89 ? -36.809 -2.733 64.822 1.00 95.56 89 ALA A N 1
ATOM 683 C CA . ALA A 1 89 ? -36.377 -1.787 65.842 1.00 95.56 89 ALA A CA 1
ATOM 684 C C . ALA A 1 89 ? -35.358 -2.455 66.768 1.00 95.56 89 ALA A C 1
ATOM 686 O O . ALA A 1 89 ? -35.593 -3.560 67.268 1.00 95.56 89 ALA A O 1
ATOM 687 N N . ILE A 1 90 ? -34.223 -1.786 66.963 1.00 95.06 90 ILE A N 1
ATOM 688 C CA . ILE A 1 90 ? -33.125 -2.199 67.840 1.00 95.06 90 ILE A CA 1
ATOM 689 C C . ILE A 1 90 ? -32.816 -1.013 68.750 1.00 95.06 90 ILE A C 1
ATOM 691 O O . ILE A 1 90 ? -32.297 0.011 68.297 1.00 95.06 90 ILE A O 1
ATOM 695 N N . GLY A 1 91 ? -33.163 -1.146 70.031 1.00 90.12 91 GLY A N 1
ATOM 696 C CA . GLY A 1 91 ? -33.202 -0.006 70.942 1.00 90.12 91 GLY A CA 1
ATOM 697 C C . GLY A 1 91 ? -34.175 1.062 70.434 1.00 90.12 91 GLY A C 1
ATOM 698 O O . GLY A 1 91 ? -35.362 0.814 70.269 1.00 90.12 91 GLY A O 1
ATOM 699 N N . ASP A 1 92 ? -33.642 2.244 70.177 1.00 88.19 92 ASP A N 1
ATOM 700 C CA . ASP A 1 92 ? -34.329 3.471 69.780 1.00 88.19 92 ASP A CA 1
ATOM 701 C C . ASP A 1 92 ? -34.162 3.805 68.288 1.00 88.19 92 ASP A C 1
ATOM 703 O O . ASP A 1 92 ? -34.525 4.888 67.828 1.00 88.19 92 ASP A O 1
ATOM 707 N N . VAL A 1 93 ? -33.640 2.854 67.510 1.00 93.12 93 VAL A N 1
ATOM 708 C CA . VAL A 1 93 ? -33.429 3.006 66.072 1.00 93.12 93 VAL A CA 1
ATOM 709 C C . VAL A 1 93 ? -34.259 2.000 65.294 1.00 93.12 93 VAL A C 1
ATOM 711 O O . VAL A 1 93 ? -34.258 0.805 65.592 1.00 93.12 93 VAL A O 1
ATOM 714 N N . GLU A 1 94 ? -34.900 2.491 64.238 1.00 94.56 94 GLU A N 1
ATOM 715 C CA . GLU A 1 94 ? -35.636 1.676 63.283 1.00 94.56 94 GLU A CA 1
ATOM 716 C C . GLU A 1 94 ? -34.925 1.574 61.928 1.00 94.56 94 GLU A C 1
ATOM 718 O O . GLU A 1 94 ? -34.363 2.548 61.410 1.00 94.56 94 GLU A O 1
ATOM 723 N N . PHE A 1 95 ? -35.006 0.388 61.325 1.00 96.81 95 PHE A N 1
ATOM 724 C CA . PHE A 1 95 ? -34.481 0.100 59.998 1.00 96.81 95 PHE A CA 1
ATOM 725 C C . PHE A 1 95 ? -35.535 -0.546 59.107 1.00 96.81 95 PHE A C 1
ATOM 727 O O . PHE A 1 95 ? -36.310 -1.388 59.554 1.00 96.81 95 PHE A O 1
ATOM 734 N N . ALA A 1 96 ? -35.510 -0.217 57.820 1.00 96.00 96 ALA A N 1
ATOM 735 C CA . ALA A 1 96 ? -36.165 -0.987 56.778 1.00 96.00 96 ALA A CA 1
ATOM 736 C C . ALA A 1 96 ? -35.186 -2.037 56.241 1.00 96.00 96 ALA A C 1
ATOM 738 O O . ALA A 1 96 ? -34.048 -1.723 55.877 1.00 96.00 96 ALA A O 1
ATOM 739 N N . VAL A 1 97 ? -35.638 -3.286 56.184 1.00 95.50 97 VAL A N 1
ATOM 740 C CA . VAL A 1 97 ? -34.884 -4.425 55.666 1.00 95.50 97 VAL A CA 1
ATOM 741 C C . VAL A 1 97 ? -35.134 -4.552 54.172 1.00 95.50 97 VAL A C 1
ATOM 743 O O . VAL A 1 97 ? -36.272 -4.650 53.720 1.00 95.50 97 VAL A O 1
ATOM 746 N N . GLN A 1 98 ? -34.065 -4.617 53.387 1.00 93.12 98 GLN A N 1
ATOM 747 C CA . GLN A 1 98 ? -34.121 -4.986 51.977 1.00 93.12 98 GLN A CA 1
ATOM 748 C C . GLN A 1 98 ? -33.234 -6.210 51.743 1.00 93.12 98 GLN A C 1
ATOM 750 O O . GLN A 1 98 ? -32.032 -6.187 52.019 1.00 93.12 98 GLN A O 1
ATOM 755 N N . LEU A 1 99 ? -33.830 -7.291 51.235 1.00 89.50 99 LEU A N 1
ATOM 756 C CA . LEU A 1 99 ? -33.117 -8.523 50.898 1.00 89.50 99 LEU A CA 1
ATOM 757 C C . LEU A 1 99 ? -32.823 -8.521 49.397 1.00 89.50 99 LEU A C 1
ATOM 759 O O . LEU A 1 99 ? -33.711 -8.742 48.576 1.00 89.50 99 LEU A O 1
ATOM 763 N N . VAL A 1 100 ? -31.574 -8.234 49.032 1.00 81.38 100 VAL A N 1
ATOM 764 C CA . VAL A 1 100 ? -31.174 -8.047 47.631 1.00 81.38 100 VAL A CA 1
ATOM 765 C C . VAL A 1 100 ? -30.617 -9.353 47.073 1.00 81.38 100 VAL A C 1
ATOM 767 O O . VAL A 1 100 ? -29.525 -9.783 47.455 1.00 81.38 100 VAL A O 1
ATOM 770 N N . ASP A 1 101 ? -31.338 -9.985 46.145 1.00 74.94 101 ASP A N 1
ATOM 771 C CA . ASP A 1 101 ? -30.831 -11.158 45.429 1.00 74.94 101 ASP A CA 1
ATOM 772 C C . ASP A 1 101 ? -29.906 -10.745 44.274 1.00 74.94 101 ASP A C 1
ATOM 774 O O . ASP A 1 101 ? -30.342 -10.305 43.208 1.00 74.94 101 ASP A O 1
ATOM 778 N N . VAL A 1 102 ? -28.601 -10.932 44.471 1.00 61.28 102 VAL A N 1
ATOM 779 C CA . VAL A 1 102 ? -27.582 -10.677 43.439 1.00 61.28 102 VAL A CA 1
ATOM 780 C C . VAL A 1 102 ? -27.599 -11.707 42.298 1.00 61.28 102 VAL A C 1
ATOM 782 O O . VAL A 1 102 ? -26.875 -11.529 41.321 1.00 61.28 102 VAL A O 1
ATOM 785 N N . ARG A 1 103 ? -28.408 -12.781 42.361 1.00 57.53 103 ARG A N 1
ATOM 786 C CA . ARG A 1 103 ? -28.519 -13.756 41.257 1.00 57.53 103 ARG A CA 1
ATOM 787 C C . ARG A 1 103 ? -29.263 -13.216 40.035 1.00 57.53 103 ARG A C 1
ATOM 789 O O . ARG A 1 103 ? -29.121 -13.800 38.968 1.00 57.53 103 ARG A O 1
ATOM 796 N N . ARG A 1 104 ? -30.015 -12.115 40.142 1.00 45.41 104 ARG A N 1
ATOM 797 C CA . ARG A 1 104 ? -30.798 -11.566 39.015 1.00 45.41 104 ARG A CA 1
ATOM 798 C C . ARG A 1 104 ? -30.032 -10.628 38.078 1.00 45.41 104 ARG A C 1
ATOM 800 O O . ARG A 1 104 ? -30.587 -10.237 37.060 1.00 45.41 104 ARG A O 1
ATOM 807 N N . TRP A 1 105 ? -28.778 -10.283 38.374 1.00 42.56 105 TRP A N 1
ATOM 808 C CA . TRP A 1 105 ? -28.030 -9.287 37.588 1.00 42.56 105 TRP A CA 1
ATOM 809 C C . TRP A 1 105 ? -27.398 -9.825 36.292 1.00 42.56 105 TRP A C 1
ATOM 811 O O . TRP A 1 105 ? -26.933 -9.032 35.484 1.00 42.56 105 TRP A O 1
ATOM 821 N N . TRP A 1 106 ? -27.423 -11.139 36.044 1.00 48.03 106 TRP A N 1
ATOM 822 C CA . TRP A 1 106 ? -26.912 -11.735 34.797 1.00 48.03 106 TRP A CA 1
ATOM 823 C C . TRP A 1 106 ? -27.997 -12.333 33.893 1.00 48.03 106 TRP A C 1
ATOM 825 O O . TRP A 1 106 ? -27.664 -12.879 32.844 1.00 48.03 106 TRP A O 1
ATOM 835 N N . ALA A 1 107 ? -29.285 -12.212 34.236 1.00 49.06 107 ALA A N 1
ATOM 836 C CA . ALA A 1 107 ? -30.348 -12.519 33.284 1.00 49.06 107 ALA A CA 1
ATOM 837 C C . ALA A 1 107 ? -30.359 -11.418 32.216 1.00 49.06 107 ALA A C 1
ATOM 839 O O . ALA A 1 107 ? -31.140 -10.473 32.291 1.00 49.06 107 ALA A O 1
ATOM 840 N N . MET A 1 108 ? -29.436 -11.507 31.258 1.00 48.06 108 MET A N 1
ATOM 841 C CA . MET A 1 108 ? -29.474 -10.719 30.040 1.00 48.06 108 MET A CA 1
ATOM 842 C C . MET A 1 108 ? -30.872 -10.897 29.437 1.00 48.06 108 MET A C 1
ATOM 844 O O . MET A 1 108 ? -31.224 -12.032 29.103 1.00 48.06 108 MET A O 1
ATOM 848 N N . PRO A 1 109 ? -31.698 -9.841 29.298 1.00 56.62 109 PRO A N 1
ATOM 849 C CA . PRO A 1 109 ? -32.856 -9.949 28.426 1.00 56.62 109 PRO A CA 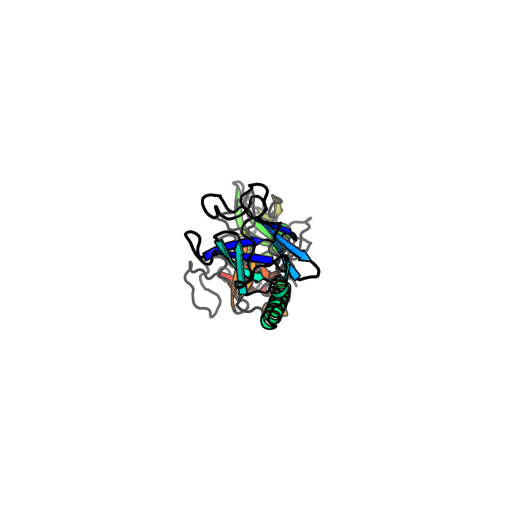1
ATOM 850 C C . PRO A 1 109 ? -32.359 -10.449 27.065 1.00 56.62 109 PRO A C 1
ATOM 852 O O . PRO A 1 109 ? -31.250 -10.097 26.660 1.00 56.62 109 PRO A O 1
ATOM 855 N N . ALA A 1 110 ? -33.134 -11.289 26.372 1.00 59.91 110 ALA A N 1
ATOM 856 C CA . ALA A 1 110 ? -32.721 -11.931 25.115 1.00 59.91 110 ALA A CA 1
ATOM 857 C C . ALA A 1 110 ? -32.126 -10.945 24.082 1.00 59.91 110 ALA A C 1
ATOM 859 O O . ALA A 1 110 ? -31.309 -11.326 23.247 1.00 59.91 110 ALA A O 1
ATOM 860 N N . THR A 1 111 ? -32.469 -9.660 24.197 1.00 59.75 111 THR A N 1
ATOM 861 C CA . THR A 1 111 ? -31.878 -8.541 23.460 1.00 59.75 111 THR A CA 1
ATOM 862 C C . THR A 1 111 ? -30.366 -8.405 23.641 1.00 59.75 111 THR A C 1
ATOM 864 O O . THR A 1 111 ? -29.678 -8.193 22.655 1.00 59.75 111 THR A O 1
ATOM 867 N N . TRP A 1 112 ? -29.805 -8.574 24.840 1.00 60.44 112 TRP A N 1
ATOM 868 C CA . TRP A 1 112 ? -28.356 -8.472 25.056 1.00 60.44 112 TRP A CA 1
ATOM 869 C C . TRP A 1 112 ? -27.586 -9.682 24.533 1.00 60.44 112 TRP A C 1
ATOM 871 O O . TRP A 1 112 ? -26.483 -9.512 24.023 1.00 60.44 112 TRP A O 1
ATOM 881 N N . ALA A 1 113 ? -28.172 -10.882 24.583 1.00 62.72 113 ALA A N 1
ATOM 882 C CA . ALA A 1 113 ? -27.599 -12.055 23.925 1.00 62.72 113 ALA A CA 1
ATOM 883 C C . ALA A 1 113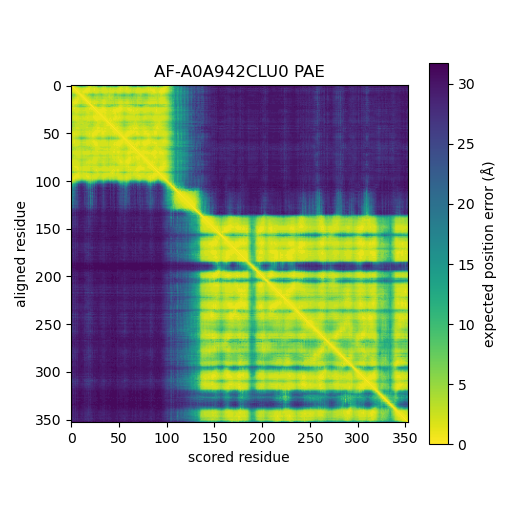 ? -27.618 -11.890 22.397 1.00 62.72 113 ALA A C 1
ATOM 885 O O . ALA A 1 113 ? -26.630 -12.199 21.737 1.00 62.72 113 ALA A O 1
ATOM 886 N N . ALA A 1 114 ? -28.699 -11.330 21.842 1.00 67.38 114 ALA A N 1
ATOM 887 C CA . ALA A 1 114 ? -28.786 -10.984 20.427 1.00 67.38 114 ALA A CA 1
ATOM 888 C C . ALA A 1 114 ? -27.802 -9.869 20.037 1.00 67.38 114 ALA A C 1
ATOM 890 O O . ALA A 1 114 ? -27.178 -9.967 18.990 1.00 67.38 114 ALA A O 1
ATOM 891 N N . VAL A 1 115 ? -27.603 -8.850 20.881 1.00 72.12 115 VAL A N 1
ATOM 892 C CA . VAL A 1 115 ? -26.600 -7.791 20.669 1.00 72.12 115 VAL A CA 1
ATOM 893 C C . VAL A 1 115 ? -25.187 -8.359 20.751 1.00 72.12 115 VAL A C 1
ATOM 895 O O . VAL A 1 115 ? -24.375 -8.054 19.892 1.00 72.12 115 VAL A O 1
ATOM 898 N N . ALA A 1 116 ? -24.882 -9.220 21.722 1.00 71.62 116 ALA A N 1
ATOM 899 C CA . ALA A 1 116 ? -23.580 -9.873 21.819 1.00 71.62 116 ALA A CA 1
ATOM 900 C C . ALA A 1 116 ? -23.328 -10.801 20.622 1.00 71.62 116 ALA A C 1
ATOM 902 O O . ALA A 1 116 ? -22.259 -10.742 20.023 1.00 71.62 116 ALA A O 1
ATOM 903 N N . ALA A 1 117 ? -24.319 -11.599 20.217 1.00 72.62 117 ALA A N 1
ATOM 904 C CA . ALA A 1 117 ? -24.240 -12.429 19.019 1.00 72.62 117 ALA A CA 1
ATOM 905 C C . ALA A 1 117 ? -24.077 -11.574 17.754 1.00 72.62 117 ALA A C 1
ATOM 907 O O . ALA A 1 117 ? -23.234 -11.884 16.919 1.00 72.62 117 ALA A O 1
ATOM 908 N N . ALA A 1 118 ? -24.809 -10.463 17.636 1.00 74.19 118 ALA A N 1
ATOM 909 C CA . ALA A 1 118 ? -24.664 -9.515 16.539 1.00 74.19 118 ALA A CA 1
ATOM 910 C C . ALA A 1 118 ? -23.284 -8.852 16.548 1.00 74.19 118 ALA A C 1
ATOM 912 O O . ALA A 1 118 ? -22.682 -8.742 15.495 1.00 74.19 118 ALA A O 1
ATOM 913 N N . LEU A 1 119 ? -22.736 -8.476 17.705 1.00 80.06 119 LEU A N 1
ATOM 914 C CA . LEU A 1 119 ? -21.382 -7.931 17.827 1.00 80.06 119 LEU A CA 1
ATOM 915 C C . LEU A 1 119 ? -20.315 -8.972 17.493 1.00 80.06 119 LEU A C 1
ATOM 917 O O . LEU A 1 119 ? -19.328 -8.622 16.862 1.00 80.06 119 LEU A O 1
ATOM 921 N N . VAL A 1 120 ? -20.510 -10.242 17.855 1.00 80.69 120 VAL A N 1
ATOM 922 C CA . VAL A 1 120 ? -19.619 -11.346 17.466 1.00 80.69 120 VAL A CA 1
ATOM 923 C C . VAL A 1 120 ? -19.700 -11.600 15.965 1.00 80.69 120 VAL A C 1
ATOM 925 O O . VAL A 1 120 ? -18.665 -11.774 15.337 1.00 80.69 120 VAL A O 1
ATOM 928 N N . VAL A 1 121 ? -20.892 -11.565 15.365 1.00 81.75 121 VAL A N 1
ATOM 929 C CA . VAL A 1 121 ? -21.069 -11.680 13.910 1.00 81.75 121 VAL A CA 1
ATOM 930 C C . VAL A 1 121 ? -20.500 -10.459 13.198 1.00 81.75 121 VAL A C 1
ATOM 932 O O . VAL A 1 121 ? -19.802 -10.633 12.216 1.00 81.75 121 VAL A O 1
ATOM 935 N N . ILE A 1 122 ? -20.710 -9.241 13.694 1.00 79.19 122 ILE A N 1
ATOM 936 C CA . ILE A 1 122 ? -20.113 -8.012 13.155 1.00 79.19 122 ILE A CA 1
ATOM 937 C C . ILE A 1 122 ? -18.598 -8.065 13.301 1.00 79.19 122 ILE A C 1
ATOM 939 O O . ILE A 1 122 ? -17.909 -7.710 12.361 1.00 79.19 122 ILE A O 1
ATOM 943 N N . ALA A 1 123 ? -18.062 -8.541 14.423 1.00 66.50 123 ALA A N 1
ATOM 944 C CA . ALA A 1 123 ? -16.629 -8.710 14.621 1.00 66.50 123 ALA A CA 1
ATOM 945 C C . ALA A 1 123 ? -16.064 -9.827 13.738 1.00 66.50 123 ALA A C 1
ATOM 947 O O . ALA A 1 123 ? -14.969 -9.673 13.221 1.00 66.50 123 ALA A O 1
ATOM 948 N N . ALA A 1 124 ? -16.797 -10.919 13.514 1.00 69.94 124 ALA A N 1
ATOM 949 C CA . ALA A 1 124 ? -16.405 -12.009 12.625 1.00 69.94 124 ALA A CA 1
ATOM 950 C C . ALA A 1 124 ? -16.499 -11.593 11.153 1.00 69.94 124 ALA A C 1
ATOM 952 O O . ALA A 1 124 ? -15.600 -11.889 10.381 1.00 69.94 124 ALA A O 1
ATOM 953 N N . VAL A 1 125 ? -17.536 -10.851 10.767 1.00 73.56 125 VAL A N 1
ATOM 954 C CA . VAL A 1 125 ? -17.684 -10.237 9.446 1.00 73.56 125 VAL A CA 1
ATOM 955 C C . VAL A 1 125 ? -16.617 -9.174 9.265 1.00 73.56 125 VAL A C 1
ATOM 957 O O . VAL A 1 125 ? -15.956 -9.202 8.250 1.00 73.56 125 VAL A O 1
ATOM 960 N N . ALA A 1 126 ? -16.354 -8.307 10.239 1.00 64.12 126 ALA A N 1
ATOM 961 C CA . ALA A 1 126 ? -15.250 -7.356 10.199 1.00 64.12 126 ALA A CA 1
ATOM 962 C C . ALA A 1 126 ? -13.899 -8.074 10.175 1.00 64.12 126 ALA A C 1
ATOM 964 O O . ALA A 1 126 ? -13.007 -7.620 9.484 1.00 64.12 126 ALA A O 1
ATOM 965 N N . TYR A 1 127 ? -13.737 -9.213 10.847 1.00 66.06 127 TYR A N 1
ATOM 966 C CA . TYR A 1 127 ? -12.528 -10.036 10.795 1.00 66.06 127 TYR A CA 1
ATOM 967 C C . TYR A 1 127 ? -12.387 -10.777 9.468 1.00 66.06 127 TYR A C 1
ATOM 969 O O . TYR A 1 127 ? -11.271 -10.991 9.031 1.00 66.06 127 TYR A O 1
ATOM 977 N N . VAL A 1 128 ? -13.478 -11.164 8.806 1.00 63.06 128 VAL A N 1
ATOM 978 C CA . VAL A 1 128 ? -13.474 -11.806 7.483 1.00 63.06 128 VAL A CA 1
ATOM 979 C C . VAL A 1 128 ? -13.391 -10.765 6.373 1.00 63.06 128 VAL A C 1
ATOM 981 O O . VAL A 1 128 ? -12.765 -11.027 5.364 1.00 63.06 128 VAL A O 1
ATOM 984 N N . VAL A 1 129 ? -13.957 -9.575 6.543 1.00 58.84 129 VAL A N 1
ATOM 985 C CA . VAL A 1 129 ? -13.833 -8.428 5.637 1.00 58.84 129 VAL A CA 1
ATOM 986 C C . VAL A 1 129 ? -12.432 -7.845 5.778 1.00 58.84 129 VAL A C 1
ATOM 988 O O . VAL A 1 129 ? -11.718 -7.818 4.790 1.00 58.84 129 VAL A O 1
ATOM 991 N N . ASN A 1 130 ? -11.956 -7.537 6.989 1.00 52.34 130 ASN A N 1
ATOM 992 C CA . ASN A 1 130 ? -10.553 -7.168 7.235 1.00 52.34 130 ASN A CA 1
ATOM 993 C C . ASN A 1 130 ? -9.591 -8.340 6.992 1.00 52.34 130 ASN A C 1
ATOM 995 O O . ASN A 1 130 ? -8.423 -8.132 6.702 1.00 52.34 130 ASN A O 1
ATOM 999 N N . GLY A 1 131 ? -10.062 -9.578 7.112 1.00 43.84 131 GLY A N 1
ATOM 1000 C CA . GLY A 1 131 ? -9.326 -10.805 6.804 1.00 43.84 131 GLY A CA 1
ATOM 1001 C C . GLY A 1 131 ? -9.225 -11.064 5.308 1.00 43.84 131 GLY A C 1
ATOM 1002 O O . GLY A 1 131 ? -8.223 -11.590 4.849 1.00 43.84 131 GLY A O 1
ATOM 1003 N N . ARG A 1 132 ? -10.221 -10.635 4.531 1.00 45.88 132 ARG A N 1
ATOM 1004 C CA . ARG A 1 132 ? -10.157 -10.494 3.073 1.00 45.88 132 ARG A CA 1
ATOM 1005 C C . ARG A 1 132 ? -9.317 -9.272 2.683 1.00 45.88 132 ARG A C 1
ATOM 1007 O O . ARG A 1 132 ? -8.656 -9.323 1.659 1.00 45.88 132 ARG A O 1
ATOM 1014 N N . MET A 1 133 ? -9.218 -8.262 3.554 1.00 41.66 133 MET A N 1
ATOM 1015 C CA . MET A 1 133 ? -8.203 -7.192 3.512 1.00 41.66 133 MET A CA 1
ATOM 1016 C C . MET A 1 133 ? -6.847 -7.621 4.121 1.00 41.66 133 MET A C 1
ATOM 1018 O O . MET A 1 133 ? -5.985 -6.778 4.342 1.00 41.66 133 MET A O 1
ATOM 1022 N N . ARG A 1 134 ? -6.620 -8.919 4.412 1.00 40.94 134 ARG A N 1
ATOM 1023 C CA . ARG A 1 134 ? -5.261 -9.447 4.676 1.00 40.94 134 ARG A CA 1
ATOM 1024 C C . ARG A 1 134 ? -4.473 -9.706 3.392 1.00 40.94 134 ARG A C 1
ATOM 1026 O O . ARG A 1 134 ? -3.331 -10.147 3.473 1.00 40.94 134 ARG A O 1
ATOM 1033 N N . ALA A 1 135 ? -5.037 -9.385 2.233 1.00 40.22 135 ALA A N 1
ATOM 1034 C CA . ALA A 1 135 ? -4.240 -8.856 1.142 1.00 40.22 135 ALA A CA 1
ATOM 1035 C C . ALA A 1 135 ? -3.852 -7.424 1.542 1.00 40.22 135 ALA A C 1
ATOM 1037 O O . ALA A 1 135 ? -4.713 -6.550 1.566 1.00 40.22 135 ALA A O 1
ATOM 1038 N N . GLY A 1 136 ? -2.597 -7.220 1.957 1.00 51.56 136 GLY A N 1
ATOM 1039 C CA . GLY A 1 136 ? -2.013 -5.880 2.094 1.00 51.56 136 GLY A CA 1
ATOM 1040 C C . GLY A 1 136 ? -1.372 -5.595 3.435 1.00 51.56 136 GLY A C 1
ATOM 1041 O O . GLY A 1 136 ? -1.655 -4.556 4.014 1.00 51.56 136 GLY A O 1
ATOM 1042 N N . ASN A 1 137 ? -0.510 -6.476 3.958 1.00 64.81 137 ASN A N 1
ATOM 1043 C CA . ASN A 1 137 ? 0.387 -6.063 5.040 1.00 64.81 137 ASN A CA 1
ATOM 1044 C C . ASN A 1 137 ? 1.385 -5.038 4.463 1.00 64.81 137 ASN A C 1
ATOM 1046 O O . ASN A 1 137 ? 2.254 -5.445 3.687 1.00 64.81 137 ASN A O 1
ATOM 1050 N N . PRO A 1 138 ? 1.334 -3.744 4.835 1.00 69.00 138 PRO A N 1
ATOM 1051 C CA . PRO A 1 138 ? 2.248 -2.743 4.284 1.00 69.00 138 PRO A CA 1
ATOM 1052 C C . PRO A 1 138 ? 3.713 -3.078 4.585 1.00 69.00 138 PRO A C 1
ATOM 1054 O O . PRO A 1 138 ? 4.598 -2.723 3.817 1.00 69.00 138 PRO A O 1
ATOM 1057 N N . GLN A 1 139 ? 3.975 -3.826 5.666 1.00 74.69 139 GLN A N 1
ATOM 1058 C CA . GLN A 1 139 ? 5.314 -4.322 5.992 1.00 74.69 139 GLN A CA 1
ATOM 1059 C C . GLN A 1 139 ? 5.803 -5.377 4.996 1.00 74.69 139 GLN A C 1
ATOM 1061 O O . GLN A 1 139 ? 6.990 -5.416 4.702 1.00 74.69 139 GLN A O 1
ATOM 1066 N N . HIS A 1 140 ? 4.908 -6.215 4.463 1.00 80.50 140 HIS A N 1
ATOM 1067 C CA . HIS A 1 140 ? 5.269 -7.200 3.444 1.00 80.50 140 HIS A CA 1
ATOM 1068 C C . HIS A 1 140 ? 5.626 -6.516 2.122 1.00 80.50 140 HIS A C 1
ATOM 1070 O O . HIS A 1 140 ? 6.664 -6.820 1.542 1.00 80.50 140 HIS A O 1
ATOM 1076 N N . VAL A 1 141 ? 4.815 -5.540 1.693 1.00 82.12 141 VAL A N 1
ATOM 1077 C CA . VAL A 1 141 ? 5.114 -4.723 0.505 1.00 82.12 141 VAL A CA 1
ATOM 1078 C C . VAL A 1 141 ? 6.419 -3.949 0.700 1.00 82.12 141 VAL A C 1
ATOM 1080 O O . VAL A 1 141 ? 7.244 -3.923 -0.204 1.00 82.12 141 VAL A O 1
ATOM 1083 N N . ALA A 1 142 ? 6.657 -3.384 1.887 1.00 84.12 142 ALA A N 1
ATOM 1084 C CA . ALA A 1 142 ? 7.904 -2.688 2.198 1.00 84.12 142 ALA A CA 1
ATOM 1085 C C . ALA A 1 142 ? 9.138 -3.607 2.166 1.00 84.12 142 ALA A C 1
ATOM 1087 O O . ALA A 1 142 ? 10.160 -3.215 1.611 1.00 84.12 142 ALA A O 1
ATOM 1088 N N . ASP A 1 143 ? 9.053 -4.815 2.733 1.00 86.62 143 ASP A N 1
ATOM 1089 C CA . ASP A 1 143 ? 10.144 -5.804 2.733 1.00 86.62 143 ASP A CA 1
ATOM 1090 C C . ASP A 1 143 ? 10.445 -6.349 1.329 1.00 86.62 143 ASP A C 1
ATOM 1092 O O . ASP A 1 143 ? 11.594 -6.609 0.964 1.00 86.62 143 ASP A O 1
ATOM 1096 N N . LEU A 1 144 ? 9.409 -6.531 0.511 1.00 86.44 144 LEU A N 1
ATOM 1097 C CA . LEU A 1 144 ? 9.578 -6.909 -0.885 1.00 86.44 144 LEU A CA 1
ATOM 1098 C C . LEU A 1 144 ? 10.197 -5.755 -1.687 1.00 86.44 144 LEU A C 1
ATOM 1100 O O . LEU A 1 144 ? 11.184 -5.954 -2.396 1.00 86.44 144 LEU A O 1
ATOM 1104 N N . ALA A 1 145 ? 9.663 -4.543 -1.540 1.00 90.19 145 ALA A N 1
ATOM 1105 C CA . ALA A 1 145 ? 10.107 -3.376 -2.288 1.00 90.19 145 ALA A CA 1
ATOM 1106 C C . ALA A 1 145 ? 11.540 -2.949 -1.935 1.00 90.19 145 ALA A C 1
ATOM 1108 O O . ALA A 1 145 ? 12.316 -2.645 -2.837 1.00 90.19 145 ALA A O 1
ATOM 1109 N N . SER A 1 146 ? 11.948 -3.003 -0.663 1.00 89.69 146 SER A N 1
ATOM 1110 C CA . SER A 1 146 ? 13.310 -2.626 -0.248 1.00 89.69 146 SER A CA 1
ATOM 1111 C C . SER A 1 146 ? 14.409 -3.481 -0.894 1.00 89.69 146 SER A C 1
ATOM 1113 O O . SER A 1 146 ? 15.531 -3.011 -1.058 1.00 89.69 146 SER A O 1
ATOM 1115 N N . ARG A 1 147 ? 14.083 -4.715 -1.305 1.00 91.81 147 ARG A N 1
ATOM 1116 C CA . ARG A 1 147 ? 15.003 -5.661 -1.964 1.00 91.81 147 ARG A CA 1
ATOM 1117 C C . ARG A 1 147 ? 14.875 -5.708 -3.486 1.00 91.81 147 ARG A C 1
ATOM 1119 O O . ARG A 1 147 ? 15.660 -6.401 -4.128 1.00 91.81 147 ARG A O 1
ATOM 1126 N N . SER A 1 148 ? 13.908 -4.986 -4.044 1.00 94.12 148 SER A N 1
ATOM 1127 C CA . SER A 1 148 ? 13.542 -5.093 -5.461 1.00 94.12 148 SER A CA 1
ATOM 1128 C C . SER A 1 148 ? 13.495 -3.743 -6.178 1.00 94.12 148 SER A C 1
ATOM 1130 O O . SER A 1 148 ? 13.454 -3.714 -7.405 1.00 94.12 148 SER A O 1
ATOM 1132 N N . VAL A 1 149 ? 13.480 -2.627 -5.441 1.00 95.00 149 VAL A N 1
ATOM 1133 C CA . VAL A 1 149 ? 13.358 -1.266 -5.976 1.00 95.00 149 VAL A CA 1
ATOM 1134 C C . VAL A 1 149 ? 14.678 -0.511 -5.828 1.00 95.00 149 VAL A C 1
ATOM 1136 O O . VAL A 1 149 ? 15.290 -0.467 -4.759 1.00 95.00 149 VAL A O 1
ATOM 1139 N N . TYR A 1 150 ? 15.093 0.112 -6.922 1.00 94.94 150 TYR A N 1
ATOM 1140 C CA . TYR A 1 150 ? 16.389 0.735 -7.117 1.00 94.94 150 TYR A CA 1
ATOM 1141 C C . TYR A 1 150 ? 16.230 2.227 -7.381 1.00 94.94 150 TYR A C 1
ATOM 1143 O O . TYR A 1 150 ? 15.368 2.656 -8.151 1.00 94.94 150 TYR A O 1
ATOM 1151 N N . LEU A 1 151 ? 17.105 3.019 -6.772 1.00 94.31 151 LEU A N 1
ATOM 1152 C CA . LEU A 1 151 ? 17.331 4.389 -7.190 1.00 94.31 151 LEU A CA 1
ATOM 1153 C C . LEU A 1 151 ? 18.106 4.357 -8.501 1.00 94.31 151 LEU A C 1
ATOM 1155 O O . LEU A 1 151 ? 19.139 3.699 -8.592 1.00 94.31 151 LEU A O 1
ATOM 1159 N N . VAL A 1 152 ? 17.636 5.103 -9.491 1.00 93.94 152 VAL A N 1
ATOM 1160 C CA . VAL A 1 152 ? 18.330 5.294 -10.761 1.00 93.94 152 VAL A CA 1
ATOM 1161 C C . VAL A 1 152 ? 19.071 6.625 -10.711 1.00 93.94 152 VAL A C 1
ATOM 1163 O O . VAL A 1 152 ? 18.471 7.668 -10.436 1.00 93.94 152 VAL A O 1
ATOM 1166 N N . ALA A 1 153 ? 20.375 6.596 -10.969 1.00 91.56 153 ALA A N 1
ATOM 1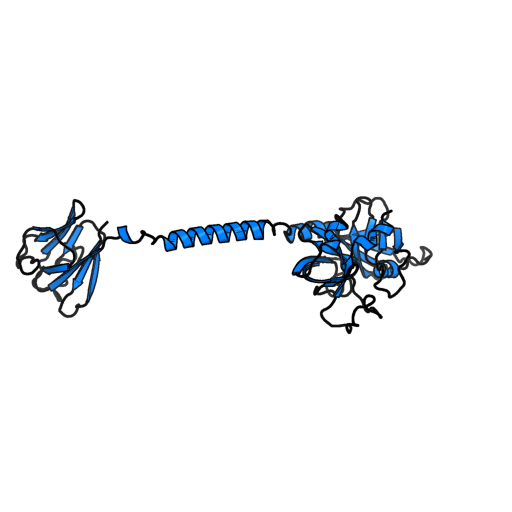167 C CA . ALA A 1 153 ? 21.241 7.768 -10.956 1.00 91.56 153 ALA A CA 1
ATOM 1168 C C . ALA A 1 153 ? 22.255 7.752 -12.097 1.00 91.56 153 ALA A C 1
ATOM 1170 O O . ALA A 1 153 ? 22.605 6.698 -12.621 1.00 91.56 153 ALA A O 1
ATOM 1171 N N . VAL A 1 154 ? 22.781 8.934 -12.409 1.00 89.62 154 VAL A N 1
ATOM 1172 C CA . VAL A 1 154 ? 24.029 9.078 -13.162 1.00 89.62 154 VAL A CA 1
ATOM 1173 C C . VAL A 1 154 ? 25.132 9.467 -12.181 1.00 89.62 154 VAL A C 1
ATOM 1175 O O . VAL A 1 154 ? 24.982 10.403 -11.390 1.00 89.62 154 VAL A O 1
ATOM 1178 N N . GLU A 1 155 ? 26.214 8.700 -12.179 1.00 87.00 155 GLU A N 1
ATOM 1179 C CA . GLU A 1 155 ? 27.439 8.978 -11.437 1.00 87.00 155 GLU A CA 1
ATOM 1180 C C . GLU A 1 155 ? 28.406 9.754 -12.330 1.00 87.00 155 GLU A C 1
ATOM 1182 O O . GLU A 1 155 ? 28.674 9.329 -13.446 1.00 87.00 155 GLU A O 1
ATOM 1187 N N . HIS A 1 156 ? 28.916 10.873 -11.820 1.00 83.12 156 HIS A N 1
ATOM 1188 C CA . HIS A 1 156 ? 29.875 11.767 -12.466 1.00 83.12 156 HIS A CA 1
ATOM 1189 C C . HIS A 1 156 ? 31.084 11.964 -11.531 1.00 83.12 156 HIS A C 1
ATOM 1191 O O . HIS A 1 156 ? 30.989 11.721 -10.324 1.00 83.12 156 HIS A O 1
ATOM 1197 N N . ALA A 1 157 ? 32.202 12.507 -12.028 1.00 72.44 157 ALA A N 1
ATOM 1198 C CA . ALA A 1 157 ? 33.420 12.735 -11.229 1.00 72.44 157 ALA A CA 1
ATOM 1199 C C . ALA A 1 157 ? 33.212 13.569 -9.936 1.00 72.44 157 ALA A C 1
ATOM 1201 O O . ALA A 1 157 ? 34.021 13.491 -9.011 1.00 72.44 157 ALA A O 1
ATOM 1202 N N . GLY A 1 158 ? 32.132 14.358 -9.855 1.00 69.81 158 GLY A N 1
ATOM 1203 C CA . GLY A 1 158 ? 31.778 15.202 -8.706 1.00 69.81 158 GLY A CA 1
ATOM 1204 C C . GLY A 1 158 ? 30.652 14.677 -7.805 1.00 69.81 158 GLY A C 1
ATOM 1205 O O . GLY A 1 158 ? 30.292 15.362 -6.849 1.00 69.81 158 GLY A O 1
ATOM 1206 N N . GLY A 1 159 ? 30.070 13.505 -8.088 1.00 78.50 159 GLY A N 1
ATOM 1207 C CA . GLY A 1 159 ? 28.986 12.934 -7.285 1.00 78.50 159 GLY A CA 1
ATOM 1208 C C . GLY A 1 159 ? 27.921 12.208 -8.103 1.00 78.50 159 GLY A C 1
ATOM 1209 O O . GLY A 1 159 ? 28.103 11.907 -9.278 1.00 78.50 159 GLY A O 1
ATOM 1210 N N . ARG A 1 160 ? 26.782 11.917 -7.468 1.00 84.69 160 ARG A N 1
ATOM 1211 C CA . ARG A 1 160 ? 25.658 11.204 -8.090 1.00 84.69 160 ARG A CA 1
ATOM 1212 C C . ARG A 1 160 ? 24.445 12.104 -8.215 1.00 84.69 160 ARG A C 1
ATOM 1214 O O . ARG A 1 160 ? 24.040 12.741 -7.244 1.00 84.69 160 ARG A O 1
ATOM 1221 N N . ARG A 1 161 ? 23.831 12.094 -9.393 1.00 85.25 161 ARG A N 1
ATOM 1222 C CA . ARG A 1 161 ? 22.577 12.788 -9.674 1.00 85.25 161 ARG A CA 1
ATOM 1223 C C . ARG A 1 161 ? 21.449 11.772 -9.774 1.00 85.25 161 ARG A C 1
ATOM 1225 O O . ARG A 1 161 ? 21.477 10.903 -10.639 1.00 85.25 161 ARG A O 1
ATOM 1232 N N . LEU A 1 162 ? 20.458 11.897 -8.894 1.00 85.12 162 LEU A N 1
ATOM 1233 C CA . LEU A 1 162 ? 19.232 11.101 -8.942 1.00 85.12 162 LEU A CA 1
ATOM 1234 C C . LEU A 1 162 ? 18.449 11.442 -10.215 1.00 85.12 162 LEU A C 1
ATOM 1236 O O . LEU A 1 162 ? 18.235 12.617 -10.514 1.00 85.12 162 LEU A O 1
ATOM 1240 N N . VAL A 1 163 ? 18.022 10.411 -10.940 1.00 88.25 163 VAL A N 1
ATOM 1241 C CA . VAL A 1 163 ? 17.188 10.525 -12.145 1.00 88.25 163 VAL A CA 1
ATOM 1242 C C . VAL A 1 163 ? 15.772 10.018 -11.885 1.00 88.25 163 VAL A C 1
ATOM 1244 O O . VAL A 1 163 ? 14.806 10.685 -12.242 1.00 88.25 163 VAL A O 1
ATOM 1247 N N . GLY A 1 164 ? 15.634 8.873 -11.216 1.00 90.56 164 GLY A N 1
ATOM 1248 C CA . GLY A 1 164 ? 14.325 8.293 -10.935 1.00 90.56 164 GLY A CA 1
ATOM 1249 C C . GLY A 1 164 ? 14.398 7.012 -10.120 1.00 90.56 164 GLY A C 1
ATOM 1250 O O . GLY A 1 164 ? 15.357 6.770 -9.386 1.00 90.56 164 GLY A O 1
ATOM 1251 N N . THR A 1 165 ? 13.371 6.187 -10.268 1.00 94.88 165 THR A N 1
ATOM 1252 C CA . THR A 1 165 ? 13.216 4.895 -9.602 1.00 94.88 165 THR A CA 1
ATOM 1253 C C . THR A 1 165 ? 13.024 3.795 -10.653 1.00 94.88 165 THR A C 1
ATOM 1255 O O . THR A 1 165 ? 12.449 4.026 -11.715 1.00 94.88 165 THR A O 1
ATOM 1258 N N . ALA A 1 166 ? 13.516 2.592 -10.377 1.00 96.75 166 ALA A N 1
ATOM 1259 C CA . ALA A 1 166 ? 13.279 1.395 -11.179 1.00 96.75 166 ALA A CA 1
ATOM 1260 C C . ALA A 1 166 ? 13.052 0.188 -10.267 1.00 96.75 166 ALA A C 1
ATOM 1262 O O . ALA A 1 166 ? 13.393 0.233 -9.087 1.00 96.75 166 ALA A O 1
ATOM 1263 N N . PHE A 1 167 ? 12.512 -0.909 -10.785 1.00 97.38 167 PHE A N 1
ATOM 1264 C CA . PHE A 1 167 ? 12.324 -2.131 -10.001 1.00 97.38 167 PHE A CA 1
ATOM 1265 C C . PHE A 1 167 ? 12.589 -3.391 -10.812 1.00 97.38 167 PHE A C 1
ATOM 1267 O O . PHE A 1 167 ? 12.330 -3.424 -12.010 1.00 97.38 167 PHE A O 1
ATOM 1274 N N . ALA A 1 168 ? 13.100 -4.428 -10.155 1.00 96.75 168 ALA A N 1
ATOM 1275 C CA . ALA A 1 168 ? 13.429 -5.693 -10.798 1.00 96.75 168 ALA A CA 1
ATOM 1276 C C . ALA A 1 168 ? 12.172 -6.449 -11.237 1.00 96.75 168 ALA A C 1
ATOM 1278 O O . ALA A 1 168 ? 11.201 -6.553 -10.485 1.00 96.75 168 ALA A O 1
ATOM 1279 N N . ILE A 1 169 ? 12.214 -6.995 -12.452 1.00 96.56 169 ILE A N 1
ATOM 1280 C CA . ILE A 1 169 ? 11.115 -7.767 -13.054 1.00 96.56 169 ILE A CA 1
ATOM 1281 C C . ILE A 1 169 ? 11.507 -9.204 -13.411 1.00 96.56 169 ILE A C 1
ATOM 1283 O O . ILE A 1 169 ? 10.636 -10.037 -13.647 1.00 96.56 169 ILE A O 1
ATOM 1287 N N . ASP A 1 170 ? 12.799 -9.520 -13.397 1.00 95.38 170 ASP A N 1
ATOM 1288 C CA . ASP A 1 170 ? 13.315 -10.887 -13.427 1.00 95.38 170 ASP A CA 1
ATOM 1289 C C . ASP A 1 170 ? 14.472 -11.043 -12.434 1.00 95.38 170 ASP A C 1
ATOM 1291 O O . ASP A 1 170 ? 14.859 -10.080 -11.785 1.00 95.38 170 ASP A O 1
ATOM 1295 N N . ALA A 1 171 ? 14.995 -12.260 -12.274 1.00 94.75 171 ALA A N 1
ATOM 1296 C CA . ALA A 1 171 ? 16.139 -12.512 -11.395 1.00 94.75 171 ALA A CA 1
ATOM 1297 C C . ALA A 1 171 ? 17.491 -12.195 -12.060 1.00 94.75 171 ALA A C 1
ATOM 1299 O O . ALA A 1 171 ? 18.508 -12.111 -11.370 1.00 94.75 171 ALA A O 1
ATOM 1300 N N . THR A 1 172 ? 17.510 -12.025 -13.384 1.00 93.56 172 THR A N 1
ATOM 1301 C CA . THR A 1 172 ? 18.715 -11.818 -14.193 1.00 93.56 172 THR A CA 1
ATOM 1302 C C . THR A 1 172 ? 19.154 -10.363 -14.262 1.00 93.56 172 THR A C 1
ATOM 1304 O O . THR A 1 172 ? 20.222 -10.103 -14.794 1.00 93.56 172 THR A O 1
ATOM 1307 N N . GLY A 1 173 ? 18.424 -9.423 -13.661 1.00 94.81 173 GLY A N 1
ATOM 1308 C CA . GLY A 1 173 ? 18.848 -8.024 -13.566 1.00 94.81 173 GLY A CA 1
ATOM 1309 C C . GLY A 1 173 ? 18.174 -7.095 -14.564 1.00 94.81 173 GLY A C 1
ATOM 1310 O O . GLY A 1 173 ? 18.696 -6.013 -14.826 1.00 94.81 173 GLY A O 1
ATOM 1311 N N . THR A 1 174 ? 17.018 -7.489 -15.080 1.00 96.94 174 THR A N 1
ATOM 1312 C CA . THR A 1 174 ? 16.152 -6.616 -15.862 1.00 96.94 174 THR A CA 1
ATOM 1313 C C . THR A 1 174 ? 15.302 -5.771 -14.915 1.00 96.94 174 THR A C 1
ATOM 1315 O O . THR A 1 174 ? 14.609 -6.307 -14.041 1.00 96.94 174 THR A O 1
ATOM 1318 N N . LEU A 1 175 ? 15.334 -4.447 -15.075 1.00 97.62 175 LEU A N 1
ATOM 1319 C CA . LEU A 1 175 ? 14.563 -3.495 -14.272 1.00 97.62 175 LEU A CA 1
ATOM 1320 C C . LEU A 1 175 ? 13.555 -2.726 -15.134 1.00 97.62 175 LEU A C 1
ATOM 1322 O O . LEU A 1 175 ? 13.908 -2.242 -16.202 1.00 97.62 175 LEU A O 1
ATOM 1326 N N . ALA A 1 176 ? 12.333 -2.522 -14.652 1.00 98.06 176 ALA A N 1
ATOM 1327 C CA . ALA A 1 176 ? 11.346 -1.646 -15.280 1.00 98.06 176 ALA A CA 1
ATOM 1328 C C . ALA A 1 176 ? 11.384 -0.225 -14.696 1.00 98.06 176 ALA A C 1
ATOM 1330 O O . ALA A 1 176 ? 11.628 -0.038 -13.503 1.00 98.06 176 ALA A O 1
ATOM 1331 N N . THR A 1 177 ? 11.121 0.777 -15.537 1.00 96.94 177 THR A N 1
ATOM 1332 C CA . THR A 1 177 ? 11.026 2.201 -15.163 1.00 96.94 177 THR A CA 1
ATOM 1333 C C . THR A 1 177 ? 10.210 2.985 -16.206 1.00 96.94 177 THR A C 1
ATOM 1335 O O . THR A 1 177 ? 9.654 2.394 -17.134 1.00 96.94 177 THR A O 1
ATOM 1338 N N . ASN A 1 178 ? 10.132 4.315 -16.086 1.00 94.25 178 ASN A N 1
ATOM 1339 C CA . ASN A 1 178 ? 9.581 5.165 -17.142 1.00 94.25 178 ASN A CA 1
ATOM 1340 C C . ASN A 1 178 ? 10.585 5.427 -18.266 1.00 94.25 178 ASN A C 1
ATOM 1342 O O . ASN A 1 178 ? 11.795 5.517 -18.041 1.00 94.25 178 ASN A O 1
ATOM 1346 N N . ALA A 1 179 ? 10.077 5.641 -19.477 1.00 93.31 179 ALA A N 1
ATOM 1347 C CA . ALA A 1 179 ? 10.915 5.937 -20.630 1.00 93.31 179 ALA A CA 1
ATOM 1348 C C . ALA A 1 179 ? 11.644 7.277 -20.495 1.00 93.31 179 ALA A C 1
ATOM 1350 O O . ALA A 1 179 ? 12.815 7.347 -20.850 1.00 93.31 179 ALA A O 1
ATOM 1351 N N . HIS A 1 180 ? 11.028 8.307 -19.909 1.00 88.12 180 HIS A N 1
ATOM 1352 C CA . HIS A 1 180 ? 11.722 9.575 -19.660 1.00 88.12 180 HIS A CA 1
ATOM 1353 C C . HIS A 1 180 ? 12.866 9.444 -18.639 1.00 88.12 180 HIS A C 1
ATOM 1355 O O . HIS A 1 180 ? 13.895 10.098 -18.798 1.00 88.12 180 HIS A O 1
ATOM 1361 N N . VAL A 1 181 ? 12.721 8.584 -17.619 1.00 91.12 181 VAL A N 1
ATOM 1362 C CA . VAL A 1 181 ? 13.797 8.281 -16.653 1.00 91.12 181 VAL A CA 1
ATOM 1363 C C . VAL A 1 181 ? 14.947 7.600 -17.381 1.00 91.12 181 VAL A C 1
ATOM 1365 O O . VAL A 1 181 ? 16.094 8.010 -17.242 1.00 91.12 181 VAL A O 1
ATOM 1368 N N . ALA A 1 182 ? 14.632 6.595 -18.195 1.00 92.62 182 ALA A N 1
ATOM 1369 C CA . ALA A 1 182 ? 15.612 5.848 -18.965 1.00 92.62 182 ALA A CA 1
ATOM 1370 C C . ALA A 1 182 ? 16.317 6.712 -20.028 1.00 92.62 182 ALA A C 1
ATOM 1372 O O . ALA A 1 182 ? 17.530 6.626 -20.187 1.00 92.62 182 ALA A O 1
ATOM 1373 N N . ALA A 1 183 ? 15.582 7.589 -20.714 1.00 89.38 183 ALA A N 1
ATOM 1374 C CA . ALA A 1 183 ? 16.126 8.529 -21.690 1.00 89.38 183 ALA A CA 1
ATOM 1375 C C . ALA A 1 183 ? 17.022 9.593 -21.038 1.00 89.38 183 ALA A C 1
ATOM 1377 O O . ALA A 1 183 ? 18.001 10.018 -21.638 1.00 89.38 183 ALA A O 1
ATOM 1378 N N . ALA A 1 184 ? 16.740 9.992 -19.794 1.00 85.69 184 ALA A N 1
ATOM 1379 C CA . ALA A 1 184 ? 17.583 10.917 -19.035 1.00 85.69 184 ALA A CA 1
ATOM 1380 C C . ALA A 1 184 ? 18.915 10.299 -18.561 1.00 85.69 184 ALA A C 1
ATOM 1382 O O . ALA A 1 184 ? 19.766 11.023 -18.035 1.00 85.69 184 ALA A O 1
ATOM 1383 N N . LEU A 1 185 ? 19.101 8.987 -18.751 1.00 85.62 185 LEU A N 1
ATOM 1384 C CA . LEU A 1 185 ? 20.400 8.321 -18.617 1.00 85.62 185 LEU A CA 1
ATOM 1385 C C . LEU A 1 185 ? 21.279 8.485 -19.857 1.00 85.62 185 LEU A C 1
ATOM 1387 O O . LEU A 1 185 ? 22.384 7.959 -19.826 1.00 85.62 185 LEU A O 1
ATOM 1391 N N . ASP A 1 186 ? 20.765 9.151 -20.906 1.00 67.25 186 ASP A N 1
ATOM 1392 C CA . ASP A 1 186 ? 21.315 9.302 -22.257 1.00 67.25 186 ASP A CA 1
ATOM 1393 C C . ASP A 1 186 ? 22.737 8.750 -22.418 1.00 67.25 186 ASP A C 1
ATOM 1395 O O . ASP A 1 186 ? 23.741 9.449 -22.301 1.00 67.25 186 ASP A O 1
ATOM 1399 N N . MET A 1 187 ? 22.791 7.446 -22.698 1.00 56.22 187 MET A N 1
ATOM 1400 C CA . MET A 1 187 ? 23.983 6.711 -23.119 1.00 56.22 187 MET A CA 1
ATOM 1401 C C . MET A 1 187 ? 24.205 6.948 -24.620 1.00 56.22 187 MET A C 1
ATOM 1403 O O . MET A 1 187 ? 24.366 6.009 -25.404 1.00 56.22 187 MET A O 1
ATOM 1407 N N . GLY A 1 188 ? 24.123 8.212 -25.040 1.00 40.09 188 GLY A N 1
ATOM 1408 C CA . GLY A 1 188 ? 24.264 8.663 -26.415 1.00 40.09 188 GLY A CA 1
ATOM 1409 C C . GLY A 1 188 ? 25.704 8.523 -26.884 1.00 40.09 188 GLY A C 1
ATOM 1410 O O . GLY A 1 188 ? 26.429 9.505 -26.935 1.00 40.09 188 GLY A O 1
ATOM 1411 N N . GLY A 1 189 ? 26.134 7.297 -27.201 1.00 41.84 189 GLY A N 1
ATOM 1412 C CA . GLY A 1 189 ? 27.414 7.028 -27.863 1.00 41.84 189 GLY A CA 1
ATOM 1413 C C . GLY A 1 189 ? 28.634 7.670 -27.196 1.00 41.84 189 GLY A C 1
ATOM 1414 O O . GLY A 1 189 ? 29.584 8.002 -27.902 1.00 41.84 189 GLY A O 1
ATOM 1415 N N . ALA A 1 190 ? 28.597 7.876 -25.876 1.00 38.94 190 ALA A N 1
ATOM 1416 C CA . ALA A 1 190 ? 29.706 8.467 -25.152 1.00 38.94 190 ALA A CA 1
ATOM 1417 C C . ALA A 1 190 ? 30.928 7.558 -25.302 1.00 38.94 190 ALA A C 1
ATOM 1419 O O . ALA A 1 190 ? 30.897 6.367 -24.978 1.00 38.94 190 ALA A O 1
ATOM 1420 N N . ASP A 1 191 ? 32.000 8.139 -25.826 1.00 44.03 191 ASP A N 1
ATOM 1421 C CA . ASP A 1 191 ? 33.342 7.626 -25.626 1.00 44.03 191 ASP A CA 1
ATOM 1422 C C . ASP A 1 191 ? 33.497 7.310 -24.119 1.00 44.03 191 ASP A C 1
ATOM 1424 O O . ASP A 1 191 ? 33.204 8.179 -23.292 1.00 44.03 191 ASP A O 1
ATOM 1428 N N . PRO A 1 192 ? 33.918 6.094 -23.717 1.00 48.22 192 PRO A N 1
ATOM 1429 C CA . PRO A 1 192 ? 34.157 5.724 -22.315 1.00 48.22 192 PRO A CA 1
ATOM 1430 C C . PRO A 1 192 ? 35.116 6.657 -21.547 1.00 48.22 192 PRO A C 1
ATOM 1432 O O . PRO A 1 192 ? 35.373 6.435 -20.363 1.00 48.22 192 PRO A O 1
ATOM 1435 N N . SER A 1 193 ? 35.681 7.662 -22.218 1.00 49.66 193 SER A N 1
ATOM 1436 C CA . SER A 1 193 ? 36.567 8.689 -21.686 1.00 49.66 193 SER A CA 1
ATOM 1437 C C . SER A 1 193 ? 35.866 9.813 -20.899 1.00 49.66 193 SER A C 1
ATOM 1439 O O . SER A 1 193 ? 36.557 10.466 -20.117 1.00 49.66 193 SER A O 1
ATOM 1441 N N . ASP A 1 194 ? 34.538 10.002 -21.007 1.00 54.50 194 ASP A N 1
ATOM 1442 C CA . ASP A 1 194 ? 33.806 11.074 -20.285 1.00 54.50 194 ASP A CA 1
ATOM 1443 C C . ASP A 1 194 ? 33.417 10.722 -18.829 1.00 54.50 194 ASP A C 1
ATOM 1445 O O . ASP A 1 194 ? 32.996 11.584 -18.062 1.00 54.50 194 ASP A O 1
ATOM 1449 N N . GLY A 1 195 ? 33.622 9.474 -18.388 1.00 62.06 195 GLY A N 1
ATOM 1450 C CA . GLY A 1 195 ? 33.576 9.090 -16.966 1.00 62.06 195 GLY A CA 1
ATOM 1451 C C . GLY A 1 195 ? 32.189 8.965 -16.318 1.00 62.06 195 GLY A C 1
ATOM 1452 O O . GLY A 1 195 ? 32.110 8.520 -15.169 1.00 62.06 195 GLY A O 1
ATOM 1453 N N . ASP A 1 196 ? 31.114 9.291 -17.035 1.00 78.94 196 ASP A N 1
ATOM 1454 C CA . ASP A 1 196 ? 29.744 9.208 -16.529 1.00 78.94 196 ASP A CA 1
ATOM 1455 C C . ASP A 1 196 ? 29.189 7.781 -16.595 1.00 78.94 196 ASP A C 1
ATOM 1457 O O . ASP A 1 196 ? 29.306 7.091 -17.610 1.00 78.94 196 ASP A O 1
ATOM 1461 N N . ARG A 1 197 ? 28.573 7.312 -15.505 1.00 87.25 197 ARG A N 1
ATOM 1462 C CA . ARG A 1 197 ? 28.057 5.937 -15.396 1.00 87.25 197 ARG A CA 1
ATOM 1463 C C . ARG A 1 197 ? 26.606 5.924 -14.946 1.00 87.25 197 ARG A C 1
ATOM 1465 O O . ARG A 1 197 ? 26.263 6.477 -13.902 1.00 87.25 197 ARG A O 1
ATOM 1472 N N . ALA A 1 198 ? 25.754 5.243 -15.705 1.00 92.19 198 ALA A N 1
ATOM 1473 C CA . ALA A 1 198 ? 24.382 4.976 -15.298 1.00 92.19 198 ALA A CA 1
ATOM 1474 C C . ALA A 1 198 ? 24.365 3.878 -14.224 1.00 92.19 198 ALA A C 1
ATOM 1476 O O . ALA A 1 198 ? 24.889 2.782 -14.431 1.00 92.19 198 ALA A O 1
ATOM 1477 N N . MET A 1 199 ? 23.760 4.171 -13.076 1.00 92.69 199 MET A N 1
ATOM 1478 C CA . MET A 1 199 ? 23.764 3.306 -11.900 1.00 92.69 199 MET A CA 1
ATOM 1479 C C . MET A 1 199 ? 22.341 3.046 -11.397 1.00 92.69 199 MET A C 1
ATOM 1481 O O . MET A 1 199 ? 21.517 3.956 -11.311 1.00 92.69 199 MET A O 1
ATOM 1485 N N . ALA A 1 200 ? 22.086 1.809 -10.986 1.00 94.25 200 ALA A N 1
ATOM 1486 C CA . ALA A 1 200 ? 20.941 1.396 -10.190 1.00 94.25 200 ALA A CA 1
ATOM 1487 C C . ALA A 1 200 ? 21.421 1.037 -8.779 1.00 94.25 200 ALA A C 1
ATOM 1489 O O . ALA A 1 200 ? 22.342 0.238 -8.618 1.00 94.25 200 ALA A O 1
ATOM 1490 N N . ILE A 1 201 ? 20.823 1.625 -7.748 1.00 92.44 201 ILE A N 1
ATOM 1491 C CA . ILE A 1 201 ? 21.293 1.502 -6.366 1.00 92.44 201 ILE A CA 1
ATOM 1492 C C . ILE A 1 201 ? 20.158 0.973 -5.501 1.00 92.44 201 ILE A C 1
ATOM 1494 O O . ILE A 1 201 ? 19.116 1.616 -5.379 1.00 92.44 201 ILE A O 1
ATOM 1498 N N . LEU A 1 202 ? 20.357 -0.199 -4.903 1.00 90.56 202 LEU A N 1
ATOM 1499 C CA . LEU A 1 202 ? 19.346 -0.825 -4.054 1.00 90.56 202 LEU A CA 1
ATOM 1500 C C . LEU A 1 202 ? 19.164 -0.047 -2.741 1.00 90.56 202 LEU A C 1
ATOM 1502 O O . LEU A 1 202 ? 20.144 0.433 -2.160 1.00 90.56 202 LEU A O 1
ATOM 1506 N N . SER A 1 203 ? 17.921 0.041 -2.251 1.00 79.94 203 SER A N 1
ATOM 1507 C CA . SER A 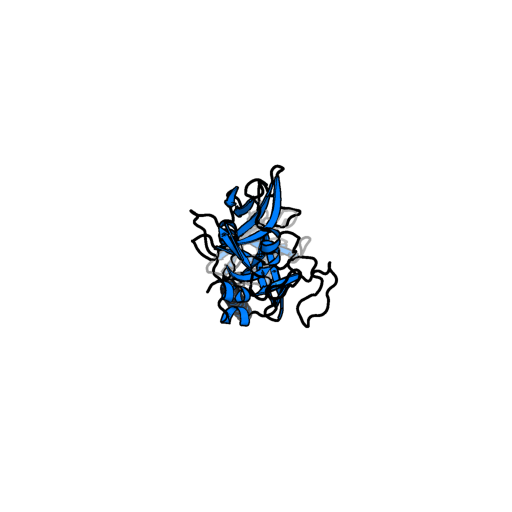1 203 ? 17.632 0.622 -0.931 1.00 79.94 203 SER A CA 1
ATOM 1508 C C . SER A 1 203 ? 18.416 -0.107 0.161 1.00 79.94 203 SER A C 1
ATOM 1510 O O . SER A 1 203 ? 18.478 -1.333 0.168 1.00 79.94 203 SER A O 1
ATOM 1512 N N . ASP A 1 204 ? 19.003 0.649 1.093 1.00 70.19 204 ASP A N 1
ATOM 1513 C CA . ASP A 1 204 ? 19.641 0.172 2.337 1.00 70.19 204 ASP A CA 1
ATOM 1514 C C . ASP A 1 204 ? 20.863 -0.762 2.206 1.00 70.19 204 ASP A C 1
ATOM 1516 O O . ASP A 1 204 ? 21.651 -0.861 3.146 1.00 70.19 204 ASP A O 1
ATOM 1520 N N . ALA A 1 205 ? 21.078 -1.401 1.055 1.00 67.94 205 ALA A N 1
ATOM 1521 C CA . ALA A 1 205 ? 22.248 -2.233 0.779 1.00 67.94 205 ALA A CA 1
ATOM 1522 C C . ALA A 1 205 ? 23.450 -1.418 0.275 1.00 67.94 205 ALA A C 1
ATOM 1524 O O . ALA A 1 205 ? 24.576 -1.909 0.313 1.00 67.94 205 ALA A O 1
ATOM 1525 N N . PHE A 1 206 ? 23.212 -0.191 -0.212 1.00 69.31 206 PHE A N 1
ATOM 1526 C CA . PHE A 1 206 ? 24.209 0.666 -0.879 1.00 69.31 206 PHE A CA 1
ATOM 1527 C C . PHE A 1 206 ? 24.934 -0.028 -2.048 1.00 69.31 206 PHE A C 1
ATOM 1529 O O . PHE A 1 206 ? 25.995 0.420 -2.486 1.00 69.31 206 PHE A O 1
ATOM 1536 N N . ASP A 1 207 ? 24.353 -1.116 -2.554 1.00 80.06 207 ASP A N 1
ATOM 1537 C CA . ASP A 1 207 ? 24.880 -1.910 -3.650 1.00 80.06 207 ASP A CA 1
ATOM 1538 C C . ASP A 1 207 ? 24.526 -1.215 -4.964 1.00 80.06 207 ASP A C 1
ATOM 1540 O O . ASP A 1 207 ? 23.370 -1.207 -5.397 1.00 80.06 207 ASP A O 1
ATOM 1544 N N . ALA A 1 208 ? 25.524 -0.551 -5.544 1.00 87.75 208 ALA A N 1
ATOM 1545 C CA . ALA A 1 208 ? 25.400 0.182 -6.790 1.00 87.75 208 ALA A CA 1
ATOM 1546 C C . ALA A 1 208 ? 25.799 -0.722 -7.961 1.00 87.75 208 ALA A C 1
ATOM 1548 O O . ALA A 1 208 ? 26.923 -1.222 -8.031 1.00 87.75 208 ALA A O 1
ATOM 1549 N N . ARG A 1 209 ? 24.875 -0.907 -8.899 1.00 91.94 209 ARG A N 1
ATOM 1550 C CA . ARG A 1 209 ? 25.030 -1.735 -10.094 1.00 91.94 209 ARG A CA 1
ATOM 1551 C C . ARG A 1 209 ? 25.009 -0.851 -11.325 1.00 91.94 209 ARG A C 1
ATOM 1553 O O . ARG A 1 209 ? 24.153 0.016 -11.446 1.00 91.94 209 ARG A O 1
ATOM 1560 N N . GLU A 1 210 ? 25.946 -1.066 -12.233 1.00 93.44 210 GLU A N 1
ATOM 1561 C CA . GLU A 1 210 ? 25.970 -0.325 -13.490 1.00 93.44 210 GLU A CA 1
ATOM 1562 C C . GLU A 1 210 ? 24.858 -0.821 -14.418 1.00 93.44 210 GLU A C 1
ATOM 1564 O O . GLU A 1 210 ? 24.620 -2.026 -14.523 1.00 93.44 210 GLU A O 1
ATOM 1569 N N . ILE A 1 211 ? 24.193 0.104 -15.098 1.00 94.69 211 ILE A N 1
ATOM 1570 C CA . ILE A 1 211 ? 23.203 -0.184 -16.133 1.00 94.69 211 ILE A CA 1
ATOM 1571 C C . ILE A 1 211 ? 23.952 -0.322 -17.463 1.00 94.69 211 ILE A C 1
ATOM 1573 O O . ILE A 1 211 ? 24.614 0.607 -17.914 1.00 94.69 211 ILE A O 1
ATOM 1577 N N . ALA A 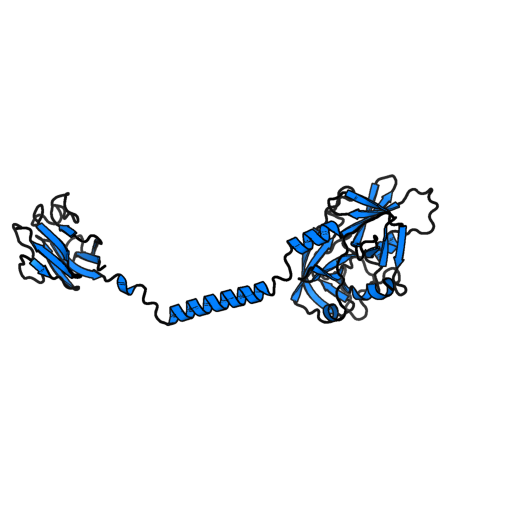1 212 ? 23.866 -1.496 -18.081 1.00 92.19 212 ALA A N 1
ATOM 1578 C CA . ALA A 1 212 ? 24.568 -1.837 -19.314 1.00 92.19 212 ALA A CA 1
ATOM 1579 C C . ALA A 1 212 ? 23.779 -1.481 -20.580 1.00 92.19 212 ALA A C 1
ATOM 1581 O O . ALA A 1 212 ? 24.385 -1.184 -21.607 1.00 92.19 212 ALA A O 1
ATOM 1582 N N . ALA A 1 213 ? 22.446 -1.535 -20.529 1.00 92.44 213 ALA A N 1
ATOM 1583 C CA . ALA A 1 213 ? 21.602 -1.221 -21.677 1.00 92.44 213 ALA A CA 1
ATOM 1584 C C . ALA A 1 213 ? 20.250 -0.632 -21.264 1.00 92.44 213 ALA A C 1
ATOM 1586 O O . ALA A 1 213 ? 19.771 -0.833 -20.148 1.00 92.44 213 ALA A O 1
ATOM 1587 N N . VAL A 1 214 ? 19.637 0.079 -22.210 1.00 93.62 214 VAL A N 1
ATOM 1588 C CA . VAL A 1 214 ? 18.325 0.713 -22.081 1.00 93.62 214 VAL A CA 1
ATOM 1589 C C . VAL A 1 214 ? 17.466 0.328 -23.282 1.00 93.62 214 VAL A C 1
ATOM 1591 O O . VAL A 1 214 ? 17.917 0.410 -24.425 1.00 93.62 214 VAL A O 1
ATOM 1594 N N . ARG A 1 215 ? 16.214 -0.061 -23.035 1.00 94.81 215 ARG A N 1
ATOM 1595 C CA . ARG A 1 215 ? 15.202 -0.336 -24.063 1.00 94.81 215 ARG A CA 1
ATOM 1596 C C . ARG A 1 215 ? 13.953 0.493 -23.790 1.00 94.81 215 ARG A C 1
ATOM 1598 O O . ARG A 1 215 ? 13.237 0.240 -22.825 1.00 94.81 215 ARG A O 1
ATOM 1605 N N . LEU A 1 216 ? 13.692 1.473 -24.649 1.00 94.81 216 LEU A N 1
ATOM 1606 C CA . LEU A 1 216 ? 12.492 2.312 -24.590 1.00 94.81 216 LEU A CA 1
ATOM 1607 C C . LEU A 1 216 ? 11.324 1.632 -25.312 1.00 94.81 216 LEU A C 1
ATOM 1609 O O . LEU A 1 216 ? 11.545 0.911 -26.289 1.00 94.81 216 LEU A O 1
ATOM 1613 N N . HIS A 1 217 ? 10.086 1.894 -24.881 1.00 94.56 217 HIS A N 1
ATOM 1614 C CA . HIS A 1 217 ? 8.908 1.488 -25.649 1.00 94.56 217 HIS A CA 1
ATOM 1615 C C . HIS A 1 217 ? 8.967 2.074 -27.078 1.00 94.56 217 HIS A C 1
ATOM 1617 O O . HIS A 1 217 ? 9.207 3.275 -27.224 1.00 94.56 217 HIS A O 1
ATOM 1623 N N . PRO A 1 218 ? 8.740 1.280 -28.146 1.00 92.00 218 PRO A N 1
ATOM 1624 C CA . PRO A 1 218 ? 8.928 1.724 -29.537 1.00 92.00 218 PRO A CA 1
ATOM 1625 C C . PRO A 1 218 ? 8.035 2.913 -29.931 1.00 92.00 218 PRO A C 1
ATOM 1627 O O . PRO A 1 218 ? 8.420 3.769 -30.734 1.00 92.00 218 PRO A O 1
ATOM 1630 N N . ASP A 1 219 ? 6.851 2.993 -29.329 1.00 93.56 219 ASP A N 1
ATOM 1631 C CA . ASP A 1 219 ? 5.880 4.062 -29.581 1.00 93.56 219 ASP A CA 1
ATOM 1632 C C . ASP A 1 219 ? 6.045 5.277 -28.656 1.00 93.56 219 ASP A C 1
ATOM 1634 O O . ASP A 1 219 ? 5.363 6.287 -28.835 1.00 93.56 219 ASP A O 1
ATOM 1638 N N . TRP A 1 220 ? 6.974 5.229 -27.695 1.00 91.88 220 TRP A N 1
ATOM 1639 C CA . TRP A 1 220 ? 7.236 6.371 -26.823 1.00 91.88 220 TRP A CA 1
ATOM 1640 C C . TRP A 1 220 ? 7.929 7.511 -27.571 1.00 91.88 220 TRP A C 1
ATOM 1642 O O . TRP A 1 220 ? 8.724 7.297 -28.492 1.00 91.88 220 TRP A O 1
ATOM 1652 N N . ARG A 1 221 ? 7.642 8.750 -27.165 1.00 87.56 221 ARG A N 1
ATOM 1653 C CA . ARG A 1 221 ? 8.262 9.968 -27.698 1.00 87.56 221 ARG A CA 1
ATOM 1654 C C . ARG A 1 221 ? 8.649 10.899 -26.541 1.00 87.56 221 ARG A C 1
ATOM 1656 O O . ARG A 1 221 ? 7.888 10.977 -25.576 1.00 87.56 221 ARG A O 1
ATOM 1663 N N . PRO A 1 222 ? 9.768 11.642 -26.634 1.00 82.75 222 PRO A N 1
ATOM 1664 C CA . PRO A 1 222 ? 10.183 12.570 -25.584 1.00 82.75 222 PRO A CA 1
ATOM 1665 C C . PRO A 1 222 ? 9.077 13.552 -25.179 1.00 82.75 222 PRO A C 1
ATOM 1667 O O . PRO A 1 222 ? 8.410 14.134 -26.034 1.00 82.75 222 PRO A O 1
ATOM 1670 N N . GLY A 1 223 ? 8.885 13.726 -23.869 1.00 72.75 223 GLY A N 1
ATOM 1671 C CA . GLY A 1 223 ? 7.862 14.611 -23.296 1.00 72.75 223 GLY A CA 1
ATOM 1672 C C . GLY A 1 223 ? 6.431 14.054 -23.301 1.00 72.75 223 GLY A C 1
ATOM 1673 O O . GLY A 1 223 ? 5.528 14.722 -22.801 1.00 72.75 223 GLY A O 1
ATOM 1674 N N . SER A 1 224 ? 6.210 12.847 -23.834 1.00 80.12 224 SER A N 1
ATOM 1675 C CA . SER A 1 224 ? 4.909 12.171 -23.817 1.00 80.12 224 SER A CA 1
ATOM 1676 C C . SER A 1 224 ? 4.747 11.295 -22.576 1.00 80.12 224 SER A C 1
ATOM 1678 O O . SER A 1 224 ? 5.637 10.513 -22.245 1.00 80.12 224 SER A O 1
ATOM 1680 N N . VAL A 1 225 ? 3.565 11.355 -21.956 1.00 77.62 225 VAL A N 1
ATOM 1681 C CA . VAL A 1 225 ? 3.113 10.370 -20.954 1.00 77.62 225 VAL A CA 1
ATOM 1682 C C . VAL A 1 225 ? 2.636 9.059 -21.590 1.00 77.62 225 VAL A C 1
ATOM 1684 O O . VAL A 1 225 ? 2.489 8.047 -20.912 1.00 77.62 225 VAL A O 1
ATOM 1687 N N . SER A 1 226 ? 2.350 9.060 -22.895 1.00 84.50 226 SER A N 1
ATOM 1688 C CA . SER A 1 226 ? 1.891 7.870 -23.621 1.00 84.50 226 SER A CA 1
ATOM 1689 C C . SER A 1 226 ? 3.044 6.917 -23.865 1.00 84.50 226 SER A C 1
ATOM 1691 O O . SER A 1 226 ? 4.076 7.346 -24.384 1.00 84.50 226 SER A O 1
ATOM 1693 N N . HIS A 1 227 ? 2.843 5.643 -23.523 1.00 90.25 227 HIS A N 1
ATOM 1694 C CA . HIS A 1 227 ? 3.861 4.596 -23.598 1.00 90.25 227 HIS A CA 1
ATOM 1695 C C . HIS A 1 227 ? 5.135 4.917 -22.800 1.00 90.25 227 HIS A C 1
ATOM 1697 O O . HIS A 1 227 ? 6.220 4.480 -23.169 1.00 90.25 227 HIS A O 1
ATOM 1703 N N . ASP A 1 228 ? 5.035 5.714 -21.729 1.00 91.94 228 ASP A N 1
ATOM 1704 C CA . ASP A 1 228 ? 6.178 6.168 -20.926 1.00 91.94 228 ASP A CA 1
ATOM 1705 C C . ASP A 1 228 ? 6.725 5.066 -20.008 1.00 91.94 228 ASP A C 1
ATOM 1707 O O . ASP A 1 228 ? 6.733 5.169 -18.782 1.00 91.94 228 ASP A O 1
ATOM 1711 N N . VAL A 1 229 ? 7.188 3.984 -20.625 1.00 95.62 229 VAL A N 1
ATOM 1712 C CA . VAL A 1 229 ? 7.762 2.806 -19.984 1.00 95.62 229 VAL A CA 1
ATOM 1713 C C . VAL A 1 229 ? 9.020 2.355 -20.717 1.00 95.62 229 VAL A C 1
ATOM 1715 O O . VAL A 1 229 ? 9.142 2.453 -21.940 1.00 95.62 229 VAL A O 1
ATOM 1718 N N . ALA A 1 230 ? 9.979 1.856 -19.953 1.00 96.50 230 ALA A N 1
ATOM 1719 C CA . ALA A 1 230 ? 11.238 1.345 -20.458 1.00 96.50 230 ALA A CA 1
ATOM 1720 C C . ALA A 1 230 ? 11.769 0.234 -19.558 1.00 96.50 230 ALA A C 1
ATOM 1722 O O . ALA A 1 230 ? 11.316 0.044 -18.425 1.00 96.50 230 ALA A O 1
ATOM 1723 N N . VAL A 1 231 ? 12.765 -0.473 -20.079 1.00 97.31 231 VAL A N 1
ATOM 1724 C CA . VAL A 1 231 ? 13.498 -1.508 -19.361 1.00 97.31 231 VAL A CA 1
ATOM 1725 C C . VAL A 1 231 ? 14.985 -1.173 -19.347 1.00 97.31 231 VAL A C 1
ATOM 1727 O O . VAL A 1 231 ? 15.528 -0.669 -20.334 1.00 97.31 231 VAL A O 1
ATOM 1730 N N . LEU A 1 232 ? 15.633 -1.441 -18.221 1.00 96.50 232 LEU A N 1
ATOM 1731 C CA . LEU A 1 232 ? 17.060 -1.271 -17.983 1.00 96.50 232 LEU A CA 1
ATOM 1732 C C . LEU A 1 232 ? 17.677 -2.648 -17.743 1.00 96.50 232 LEU A C 1
ATOM 1734 O O . LEU A 1 232 ? 17.113 -3.453 -17.007 1.00 96.50 232 LEU A O 1
ATOM 1738 N N . GLU A 1 233 ? 18.849 -2.891 -18.309 1.00 96.06 233 GLU A N 1
ATOM 1739 C CA . GLU A 1 233 ? 19.597 -4.135 -18.120 1.00 96.06 233 GLU A CA 1
ATOM 1740 C C . GLU A 1 233 ? 20.812 -3.861 -17.241 1.00 96.06 233 GLU A C 1
ATOM 1742 O O . GLU A 1 233 ? 21.654 -3.027 -17.586 1.00 96.06 233 GLU A O 1
ATOM 1747 N N . LEU A 1 234 ? 20.933 -4.550 -16.110 1.00 95.19 234 LEU A N 1
ATOM 1748 C CA . LEU A 1 234 ? 22.100 -4.428 -15.239 1.00 95.19 234 LEU A CA 1
ATOM 1749 C C . LEU A 1 234 ? 23.311 -5.189 -15.797 1.00 95.19 234 LEU A C 1
ATOM 1751 O O . LEU A 1 234 ? 23.201 -6.282 -16.358 1.00 95.19 234 LEU A O 1
ATOM 1755 N N . ARG A 1 235 ? 24.508 -4.624 -15.602 1.00 94.19 235 ARG A N 1
ATOM 1756 C CA . ARG A 1 235 ? 25.776 -5.249 -15.994 1.00 94.19 235 ARG A CA 1
ATOM 1757 C C . ARG A 1 235 ? 26.015 -6.521 -15.174 1.00 94.19 235 ARG A C 1
ATOM 1759 O O . ARG A 1 235 ? 26.096 -6.483 -13.948 1.00 94.19 235 ARG A O 1
ATOM 1766 N N . GLN A 1 236 ? 26.172 -7.641 -15.875 1.00 90.12 236 GLN A N 1
ATOM 1767 C CA . GLN A 1 236 ? 26.400 -8.960 -15.283 1.00 90.12 236 GLN A CA 1
ATOM 1768 C C . GLN A 1 236 ? 27.797 -9.103 -14.648 1.00 90.12 236 GLN A C 1
ATOM 1770 O O . GLN A 1 236 ? 28.748 -8.474 -15.123 1.00 90.12 236 GLN A O 1
ATOM 1775 N N . PRO A 1 237 ? 27.959 -9.984 -13.639 1.00 87.50 237 PRO A N 1
ATOM 1776 C CA . PRO A 1 237 ? 26.925 -10.828 -13.029 1.00 87.50 237 PRO A CA 1
ATOM 1777 C C . PRO A 1 237 ? 26.099 -10.088 -11.965 1.00 87.50 237 PRO A C 1
ATOM 1779 O O . PRO A 1 237 ? 26.646 -9.385 -11.111 1.00 87.50 237 PRO A O 1
ATOM 1782 N N . VAL A 1 238 ? 24.784 -10.305 -11.973 1.00 89.12 238 VAL A N 1
ATOM 1783 C CA . VAL A 1 238 ? 23.862 -9.788 -10.952 1.00 89.12 238 VAL A CA 1
ATOM 1784 C C . VAL A 1 238 ? 22.781 -10.821 -10.622 1.00 89.12 238 VAL A C 1
ATOM 1786 O O . VAL A 1 238 ? 22.464 -11.691 -11.427 1.00 89.12 238 VAL A O 1
ATOM 1789 N N . SER A 1 239 ? 22.237 -10.738 -9.411 1.00 91.12 239 SER A N 1
ATOM 1790 C CA . SER A 1 239 ? 21.039 -11.463 -8.994 1.00 91.12 239 SER A CA 1
ATOM 1791 C C . SER A 1 239 ? 20.111 -10.467 -8.318 1.00 91.12 239 SER A C 1
ATOM 1793 O O . SER A 1 239 ? 20.555 -9.687 -7.472 1.00 91.12 239 SER A O 1
ATOM 1795 N N . THR A 1 240 ? 18.848 -10.455 -8.724 1.00 93.31 240 THR A N 1
ATOM 1796 C CA . THR A 1 240 ? 17.846 -9.506 -8.227 1.00 93.31 240 THR A CA 1
ATOM 1797 C C . THR A 1 240 ? 16.614 -10.242 -7.710 1.00 93.31 240 THR A C 1
ATOM 1799 O O . THR A 1 240 ? 16.414 -11.425 -7.991 1.00 93.31 240 THR A O 1
ATOM 1802 N N . VAL A 1 241 ? 15.808 -9.557 -6.897 1.00 94.06 241 VAL A N 1
ATOM 1803 C CA . VAL A 1 241 ? 14.536 -10.084 -6.391 1.00 94.06 241 VAL A CA 1
ATOM 1804 C C . VAL A 1 241 ? 13.421 -9.513 -7.269 1.00 94.06 241 VAL A C 1
ATOM 1806 O O . VAL A 1 241 ? 13.142 -8.322 -7.164 1.00 94.06 241 VAL A O 1
ATOM 1809 N N . PRO A 1 242 ? 12.807 -10.303 -8.166 1.00 95.25 242 PRO A N 1
ATOM 1810 C CA . PRO A 1 242 ? 11.798 -9.777 -9.074 1.00 95.25 242 PRO A CA 1
ATOM 1811 C C . PRO A 1 242 ? 10.480 -9.483 -8.363 1.00 95.25 242 PRO A C 1
ATOM 1813 O O . PRO A 1 242 ? 10.001 -10.270 -7.541 1.00 95.25 242 PRO A O 1
ATOM 1816 N N . LEU A 1 243 ? 9.849 -8.380 -8.754 1.00 95.56 243 LEU A N 1
ATOM 1817 C CA . LEU A 1 243 ? 8.461 -8.096 -8.426 1.00 95.56 243 LEU A CA 1
ATOM 1818 C C . LEU A 1 243 ? 7.524 -8.804 -9.404 1.00 95.56 243 LEU A C 1
ATOM 1820 O O . LEU A 1 243 ? 7.783 -8.893 -10.603 1.00 95.56 243 LEU A O 1
ATOM 1824 N N . THR A 1 244 ? 6.392 -9.280 -8.889 1.00 94.56 244 THR A N 1
ATOM 1825 C CA . THR A 1 244 ? 5.353 -9.886 -9.727 1.00 94.56 244 THR A CA 1
ATOM 1826 C C . THR A 1 244 ? 4.548 -8.789 -10.414 1.00 94.56 244 THR A C 1
ATOM 1828 O O . THR A 1 244 ? 3.985 -7.928 -9.739 1.00 94.56 244 THR A O 1
ATOM 1831 N N . LEU A 1 245 ? 4.478 -8.825 -11.745 1.00 95.06 245 LEU A N 1
ATOM 1832 C CA . LEU A 1 245 ? 3.641 -7.915 -12.530 1.00 95.06 245 LEU A CA 1
ATOM 1833 C C . LEU A 1 245 ? 2.206 -8.444 -12.603 1.00 95.06 245 LEU A C 1
ATOM 1835 O O . LEU A 1 245 ? 1.992 -9.638 -12.819 1.00 95.06 245 LEU A O 1
ATOM 1839 N N . GLY A 1 246 ? 1.230 -7.551 -12.469 1.00 92.56 246 GLY A N 1
ATOM 1840 C CA . GLY A 1 246 ? -0.190 -7.880 -12.530 1.00 92.56 246 GLY A CA 1
ATOM 1841 C C . GLY A 1 246 ? -0.599 -8.529 -13.847 1.00 92.56 246 GLY A C 1
ATOM 1842 O O . GLY A 1 246 ? -0.128 -8.169 -14.936 1.00 92.56 246 GLY A O 1
ATOM 1843 N N . ALA A 1 247 ? -1.510 -9.500 -13.765 1.00 89.56 247 ALA A N 1
ATOM 1844 C CA . ALA A 1 247 ? -2.147 -10.030 -14.957 1.00 89.56 247 ALA A CA 1
ATOM 1845 C C . ALA A 1 247 ? -3.058 -8.961 -15.575 1.00 89.56 247 ALA A C 1
ATOM 1847 O O . ALA A 1 247 ? -3.621 -8.114 -14.884 1.00 89.56 247 ALA A O 1
ATOM 1848 N N . THR A 1 248 ? -3.233 -9.014 -16.895 1.00 87.00 248 THR A N 1
ATOM 1849 C CA . THR A 1 248 ? -4.104 -8.077 -17.621 1.00 87.00 248 THR A CA 1
ATOM 1850 C C . THR A 1 248 ? -5.534 -8.093 -17.085 1.00 87.00 248 THR A C 1
ATOM 1852 O O . THR A 1 248 ? -6.141 -7.041 -16.917 1.00 87.00 248 THR A O 1
ATOM 1855 N N . SER A 1 249 ? -6.045 -9.270 -16.715 1.00 85.50 249 SER A N 1
ATOM 1856 C CA . SER A 1 249 ? -7.357 -9.407 -16.076 1.00 85.50 249 SER A CA 1
ATOM 1857 C C . SER A 1 249 ? -7.484 -8.606 -14.784 1.00 85.50 249 SER A C 1
ATOM 1859 O O . SER A 1 249 ? -8.567 -8.102 -14.502 1.00 85.50 249 SER A O 1
ATOM 1861 N N . ASP A 1 250 ? -6.405 -8.502 -14.011 1.00 86.00 250 ASP A N 1
ATOM 1862 C CA . ASP A 1 250 ? -6.420 -7.911 -12.673 1.00 86.00 250 ASP A CA 1
ATOM 1863 C C . ASP A 1 250 ? -6.311 -6.391 -12.778 1.00 86.00 250 ASP A C 1
ATOM 1865 O O . ASP A 1 250 ? -7.064 -5.659 -12.139 1.00 86.00 250 ASP A O 1
ATOM 1869 N N . VAL A 1 251 ? -5.440 -5.911 -13.671 1.00 86.44 251 VAL A N 1
ATOM 1870 C CA . VAL A 1 251 ? -5.283 -4.480 -13.961 1.00 86.44 251 VAL A CA 1
ATOM 1871 C C . VAL A 1 251 ? -6.561 -3.895 -14.570 1.00 86.44 251 VAL A C 1
ATOM 1873 O O . VAL A 1 251 ? -6.990 -2.810 -14.182 1.00 86.44 251 VAL A O 1
ATOM 1876 N N . GLN A 1 252 ? -7.227 -4.637 -15.459 1.00 86.56 252 GLN A N 1
ATOM 1877 C CA . GLN A 1 252 ? -8.506 -4.231 -16.056 1.00 86.56 252 GLN A CA 1
ATOM 1878 C C . GLN A 1 252 ? -9.676 -4.195 -15.065 1.00 86.56 252 GLN A C 1
ATOM 1880 O O . GLN A 1 252 ? -10.689 -3.556 -15.343 1.00 86.56 252 GLN A O 1
ATOM 1885 N N . GLN A 1 253 ? -9.544 -4.854 -13.913 1.00 85.44 253 GLN A N 1
ATOM 1886 C CA . GLN A 1 253 ? -10.547 -4.855 -12.847 1.00 85.44 253 GLN A CA 1
ATOM 1887 C C . GLN A 1 253 ? -10.308 -3.772 -11.789 1.00 85.44 253 GLN A C 1
ATOM 1889 O O . GLN A 1 253 ? -11.091 -3.673 -10.844 1.00 85.44 253 GLN A O 1
ATOM 1894 N N . LEU A 1 254 ? -9.259 -2.952 -11.919 1.00 84.19 254 LEU A N 1
ATOM 1895 C CA . LEU A 1 254 ? -9.008 -1.866 -10.979 1.00 84.19 254 LEU A CA 1
ATOM 1896 C C . LEU A 1 254 ? -10.159 -0.858 -10.992 1.00 84.19 254 LEU A C 1
ATOM 1898 O O . LEU A 1 254 ? -10.550 -0.324 -12.029 1.00 84.19 254 LEU A O 1
ATOM 1902 N N . THR A 1 255 ? -10.671 -0.559 -9.803 1.00 82.50 255 THR A N 1
ATOM 1903 C CA . THR A 1 255 ? -11.735 0.422 -9.596 1.00 82.50 255 THR A CA 1
ATOM 1904 C C . THR A 1 255 ? -11.305 1.483 -8.598 1.00 82.50 255 THR A C 1
ATOM 1906 O O . THR A 1 255 ? -10.456 1.250 -7.736 1.00 82.50 255 THR A O 1
ATOM 1909 N N . ARG A 1 256 ? -11.949 2.650 -8.669 1.00 82.31 256 ARG A N 1
ATOM 1910 C CA . ARG A 1 256 ? -11.794 3.713 -7.668 1.00 82.31 256 ARG A CA 1
ATOM 1911 C C . ARG A 1 256 ? -11.989 3.175 -6.248 1.00 82.31 256 ARG A C 1
ATOM 1913 O O . ARG A 1 256 ? -12.827 2.300 -6.026 1.00 82.31 256 ARG A O 1
ATOM 1920 N N . GLY A 1 257 ? -11.250 3.722 -5.289 1.00 74.94 257 GLY A N 1
ATOM 1921 C CA . GLY A 1 257 ? -11.356 3.333 -3.881 1.00 74.94 257 GLY A CA 1
ATOM 1922 C C . GLY A 1 257 ? -10.450 2.172 -3.462 1.00 74.94 257 GLY A C 1
ATOM 1923 O O . GLY A 1 257 ? -10.366 1.884 -2.269 1.00 74.94 257 GLY A O 1
ATOM 1924 N N . VAL A 1 258 ? -9.755 1.519 -4.401 1.00 79.19 258 VAL A N 1
ATOM 1925 C CA . VAL A 1 258 ? -8.772 0.476 -4.075 1.00 79.19 258 VAL A CA 1
ATOM 1926 C C . VAL A 1 258 ? -7.547 1.116 -3.403 1.00 79.19 258 VAL A C 1
ATOM 1928 O O . VAL A 1 258 ? -7.015 2.094 -3.937 1.00 79.19 258 VAL A O 1
ATOM 1931 N N . PRO A 1 259 ? -7.089 0.600 -2.246 1.00 78.19 259 PRO A N 1
ATOM 1932 C CA . PRO A 1 259 ? -5.852 1.056 -1.631 1.00 78.19 259 PRO A CA 1
ATOM 1933 C C . PRO A 1 259 ? -4.659 0.628 -2.486 1.00 78.19 259 PRO A C 1
ATOM 1935 O O . PRO A 1 259 ? -4.544 -0.532 -2.883 1.00 78.19 259 PRO A O 1
ATOM 1938 N N . LEU A 1 260 ? -3.761 1.569 -2.733 1.00 82.31 260 LEU A N 1
ATOM 1939 C CA . LEU A 1 260 ? -2.537 1.379 -3.491 1.00 82.31 260 LEU A CA 1
ATOM 1940 C C . LEU A 1 260 ? -1.345 1.774 -2.638 1.00 82.31 260 LEU A C 1
ATOM 1942 O O . LEU A 1 260 ? -1.409 2.685 -1.812 1.00 82.31 260 LEU A O 1
ATOM 1946 N N . THR A 1 261 ? -0.234 1.084 -2.850 1.00 87.88 261 THR A N 1
ATOM 1947 C CA . THR A 1 261 ? 1.022 1.391 -2.169 1.00 87.88 261 THR A CA 1
ATOM 1948 C C . THR A 1 261 ? 2.105 1.610 -3.205 1.00 87.88 261 THR A C 1
ATOM 1950 O O . THR A 1 261 ? 2.172 0.883 -4.182 1.00 87.88 261 THR A O 1
ATOM 1953 N N . THR A 1 262 ? 2.959 2.601 -3.009 1.00 88.94 262 THR A N 1
ATOM 1954 C CA . THR A 1 262 ? 4.128 2.849 -3.854 1.00 88.94 262 THR A CA 1
ATOM 1955 C C . THR A 1 262 ? 5.384 2.877 -3.001 1.00 88.94 262 THR A C 1
ATOM 1957 O O . THR A 1 262 ? 5.337 3.220 -1.815 1.00 88.94 262 THR A O 1
ATOM 1960 N N . PHE A 1 263 ? 6.508 2.508 -3.602 1.00 90.69 263 PHE A N 1
ATOM 1961 C CA . PHE A 1 263 ? 7.816 2.581 -2.969 1.00 90.69 263 PHE A CA 1
ATOM 1962 C C . PHE A 1 263 ? 8.823 3.198 -3.933 1.00 90.69 263 PHE A C 1
ATOM 1964 O O . PHE A 1 263 ? 9.009 2.682 -5.031 1.00 90.69 263 PHE A O 1
ATOM 1971 N N . GLY A 1 264 ? 9.491 4.277 -3.526 1.00 89.56 264 GLY A N 1
ATOM 1972 C CA . GLY A 1 264 ? 10.442 4.969 -4.397 1.00 89.56 264 GLY A CA 1
ATOM 1973 C C . GLY A 1 264 ? 11.312 5.998 -3.696 1.00 89.56 264 GLY A C 1
ATOM 1974 O O . GLY A 1 264 ? 11.374 6.033 -2.464 1.00 89.56 264 GLY A O 1
ATOM 1975 N N . PHE A 1 265 ? 11.979 6.846 -4.484 1.00 88.56 265 PHE A N 1
ATOM 1976 C CA . PHE A 1 265 ? 13.028 7.753 -4.005 1.00 88.56 265 PHE A CA 1
ATOM 1977 C C . PHE A 1 265 ? 12.725 9.236 -4.303 1.00 88.56 265 PHE A C 1
ATOM 1979 O O . PHE A 1 265 ? 13.177 9.777 -5.313 1.00 88.56 265 PHE A O 1
ATOM 1986 N N . PRO A 1 266 ? 11.969 9.936 -3.435 1.00 83.25 266 PRO A N 1
ATOM 1987 C CA . PRO A 1 266 ? 11.688 11.361 -3.608 1.00 83.25 266 PRO A CA 1
ATOM 1988 C C . PRO A 1 266 ? 12.957 12.216 -3.470 1.00 83.25 266 PRO A C 1
ATOM 1990 O O . PRO A 1 266 ? 13.540 12.305 -2.386 1.00 83.25 266 PRO A O 1
ATOM 1993 N N . ALA A 1 267 ? 13.333 12.922 -4.536 1.00 75.25 267 ALA A N 1
ATOM 1994 C CA . ALA A 1 267 ? 14.616 13.606 -4.700 1.00 75.25 267 ALA A CA 1
ATOM 1995 C C . ALA A 1 267 ? 14.955 14.617 -3.601 1.00 75.25 267 ALA A C 1
ATOM 1997 O O . ALA A 1 267 ? 16.099 14.684 -3.168 1.00 75.25 267 ALA A O 1
ATOM 1998 N N . LEU A 1 268 ? 13.970 15.361 -3.090 1.00 70.56 268 LEU A N 1
ATOM 1999 C CA . LEU A 1 268 ? 14.193 16.337 -2.012 1.00 70.56 268 LEU A CA 1
ATOM 2000 C C . LEU A 1 268 ? 14.558 15.693 -0.667 1.00 70.56 268 LEU A C 1
ATOM 2002 O O . LEU A 1 268 ? 14.992 16.381 0.253 1.00 70.56 268 LEU A O 1
ATOM 2006 N N . SER A 1 269 ? 14.330 14.389 -0.523 1.00 68.94 269 SER A N 1
ATOM 2007 C CA . SER A 1 269 ? 14.466 13.676 0.746 1.00 68.94 269 SER A CA 1
ATOM 2008 C C . SER A 1 269 ? 15.377 12.454 0.682 1.00 68.94 269 SER A C 1
ATOM 2010 O O . SER A 1 269 ? 15.542 11.766 1.692 1.00 68.94 269 SER A O 1
ATOM 2012 N N . THR A 1 270 ? 15.948 12.180 -0.489 1.00 79.00 270 THR A N 1
ATOM 2013 C CA . THR A 1 270 ? 16.824 11.040 -0.726 1.00 79.00 270 THR A CA 1
ATOM 2014 C C . THR A 1 270 ? 18.250 11.527 -0.933 1.00 79.00 270 THR A C 1
ATOM 2016 O O . THR A 1 270 ? 18.520 12.295 -1.849 1.00 79.00 270 THR A O 1
ATOM 2019 N N . ASP A 1 271 ? 19.169 11.042 -0.100 1.00 82.12 271 ASP A N 1
ATOM 2020 C CA . ASP A 1 271 ? 20.608 11.179 -0.324 1.00 82.12 271 ASP A CA 1
ATOM 2021 C C . ASP A 1 271 ? 21.039 10.182 -1.421 1.00 82.12 271 ASP A C 1
ATOM 2023 O O . ASP A 1 271 ? 20.916 8.972 -1.205 1.00 82.12 271 ASP A O 1
ATOM 2027 N N . PRO A 1 272 ? 21.548 10.631 -2.584 1.00 77.69 272 PRO A N 1
ATOM 2028 C CA . PRO A 1 272 ? 21.983 9.735 -3.660 1.00 77.69 272 PRO A CA 1
ATOM 2029 C C . PRO A 1 272 ? 23.152 8.814 -3.276 1.00 77.69 272 PRO A C 1
ATOM 2031 O O . PRO A 1 272 ? 23.351 7.772 -3.902 1.00 77.69 272 PRO A O 1
ATOM 2034 N N . LEU A 1 273 ? 23.944 9.181 -2.263 1.00 79.12 273 LEU A N 1
ATOM 2035 C CA . LEU A 1 273 ? 25.030 8.345 -1.744 1.00 79.12 273 LEU A CA 1
ATOM 2036 C C . LEU A 1 273 ? 24.526 7.326 -0.723 1.00 79.12 273 LEU A C 1
ATOM 2038 O O . LEU A 1 273 ? 25.169 6.295 -0.512 1.00 79.12 273 LEU A O 1
ATOM 2042 N N . ARG A 1 274 ? 23.386 7.607 -0.084 1.00 82.25 274 ARG A N 1
ATOM 2043 C CA . ARG A 1 274 ? 22.763 6.740 0.917 1.00 82.25 274 ARG A CA 1
ATOM 2044 C C . ARG A 1 274 ? 21.250 6.636 0.715 1.00 82.25 274 ARG A C 1
ATOM 2046 O O . ARG A 1 274 ? 20.485 7.110 1.564 1.00 82.25 274 ARG A O 1
ATOM 2053 N N . PRO A 1 275 ? 20.802 6.017 -0.388 1.00 82.31 275 PRO A N 1
ATOM 2054 C CA . PRO A 1 275 ? 19.394 6.023 -0.723 1.00 82.31 275 PRO A CA 1
ATOM 2055 C C . PRO A 1 275 ? 18.576 5.185 0.252 1.00 82.31 275 PRO A C 1
ATOM 2057 O O . PRO A 1 275 ? 18.887 4.027 0.530 1.00 82.31 275 PRO A O 1
ATOM 2060 N N . ARG A 1 276 ? 17.493 5.792 0.739 1.00 84.50 276 ARG A N 1
ATOM 2061 C CA . ARG A 1 276 ? 16.441 5.131 1.509 1.00 84.50 276 ARG A CA 1
ATOM 2062 C C . ARG A 1 276 ? 15.122 5.336 0.799 1.00 84.50 276 ARG A C 1
ATOM 2064 O O . ARG A 1 276 ? 14.678 6.480 0.653 1.00 84.50 276 ARG A O 1
ATOM 2071 N N . GLY A 1 277 ? 14.533 4.240 0.342 1.00 84.44 277 GLY A N 1
ATOM 2072 C CA . GLY A 1 277 ? 13.224 4.287 -0.285 1.00 84.44 277 GLY A CA 1
ATOM 2073 C C . GLY A 1 277 ? 12.143 4.644 0.732 1.00 84.44 277 GLY A C 1
ATOM 2074 O O . GLY A 1 277 ? 12.283 4.416 1.937 1.00 84.44 277 GLY A O 1
ATOM 2075 N N . ARG A 1 278 ? 11.058 5.242 0.251 1.00 87.12 278 ARG A N 1
ATOM 2076 C CA . ARG A 1 278 ? 9.892 5.588 1.063 1.00 87.12 278 ARG A CA 1
ATOM 2077 C C . ARG A 1 278 ? 8.678 4.833 0.575 1.00 87.12 278 ARG A C 1
ATOM 2079 O O . ARG A 1 278 ? 8.362 4.877 -0.609 1.00 87.12 278 ARG A O 1
ATOM 2086 N N . LEU A 1 279 ? 7.984 4.214 1.523 1.00 86.12 279 LEU A N 1
ATOM 2087 C CA . LEU A 1 279 ? 6.663 3.652 1.310 1.00 86.12 279 LEU A CA 1
ATOM 2088 C C . LEU A 1 279 ? 5.618 4.761 1.456 1.00 86.12 279 LEU A C 1
ATOM 2090 O O . LEU A 1 279 ? 5.617 5.485 2.454 1.00 86.12 279 LEU A O 1
ATOM 2094 N N . LEU A 1 280 ? 4.722 4.873 0.485 1.00 80.56 280 LEU A N 1
ATOM 2095 C CA . LEU A 1 280 ? 3.557 5.748 0.541 1.00 80.56 280 LEU A CA 1
ATOM 2096 C C . LEU A 1 280 ? 2.320 4.921 0.209 1.00 80.56 280 LEU A C 1
ATOM 2098 O O . LEU A 1 280 ? 2.350 4.084 -0.690 1.00 80.56 280 LEU A O 1
ATOM 2102 N N . THR A 1 281 ? 1.235 5.163 0.930 1.00 79.00 281 THR A N 1
ATOM 2103 C CA . THR A 1 281 ? -0.040 4.476 0.726 1.00 79.00 281 THR A CA 1
ATOM 2104 C C . THR A 1 281 ? -1.106 5.518 0.466 1.00 79.00 281 THR A C 1
ATOM 2106 O O . THR A 1 281 ? -1.132 6.551 1.133 1.00 79.00 281 THR A O 1
ATOM 2109 N N . ASP A 1 282 ? -1.965 5.242 -0.502 1.00 71.38 282 ASP A N 1
ATOM 2110 C CA . ASP A 1 282 ? -3.063 6.117 -0.883 1.00 71.38 282 ASP A CA 1
ATOM 2111 C C . ASP A 1 282 ? -4.193 5.304 -1.525 1.00 71.38 282 ASP A C 1
ATOM 2113 O O . ASP A 1 282 ? -4.165 4.073 -1.537 1.00 71.38 282 ASP A O 1
ATOM 2117 N N . VAL A 1 283 ? -5.215 5.985 -2.024 1.00 72.88 283 VAL A N 1
ATOM 2118 C CA . VAL A 1 283 ? -6.390 5.399 -2.647 1.00 72.88 283 VAL A CA 1
ATOM 2119 C C . VAL A 1 283 ? -6.441 5.787 -4.122 1.00 72.88 283 VAL A C 1
ATOM 2121 O O . VAL A 1 283 ? -6.199 6.931 -4.495 1.00 72.88 283 VAL A O 1
ATOM 2124 N N . LEU A 1 284 ? -6.783 4.820 -4.970 1.00 76.88 284 LEU A N 1
ATOM 2125 C CA . LEU A 1 284 ? -6.985 5.034 -6.399 1.00 76.88 284 LEU A CA 1
ATOM 2126 C C . LEU A 1 284 ? -8.178 5.972 -6.646 1.00 76.88 284 LEU A C 1
ATOM 2128 O O . LEU A 1 284 ? -9.321 5.619 -6.328 1.00 76.88 284 LEU A O 1
ATOM 2132 N N . SER A 1 285 ? -7.915 7.149 -7.218 1.00 76.38 285 SER A N 1
ATOM 2133 C CA . SER A 1 285 ? -8.902 8.225 -7.393 1.00 76.38 285 SER A CA 1
ATOM 2134 C C . SER A 1 285 ? -9.715 8.076 -8.677 1.00 76.38 285 SER A C 1
ATOM 2136 O O . SER A 1 285 ? -10.937 8.236 -8.657 1.00 76.38 285 SER A O 1
ATOM 2138 N N . ASP A 1 286 ? -9.058 7.725 -9.785 1.00 80.12 286 ASP A N 1
ATOM 2139 C CA . ASP A 1 286 ? -9.693 7.425 -11.072 1.00 80.12 286 ASP A CA 1
ATOM 2140 C C . ASP A 1 286 ? -8.905 6.361 -11.846 1.00 80.12 286 ASP A C 1
ATOM 2142 O O . ASP A 1 286 ? -7.696 6.207 -11.673 1.00 80.12 286 ASP A O 1
ATOM 2146 N N . VAL A 1 287 ? -9.595 5.625 -12.717 1.00 81.94 287 VAL A N 1
ATOM 2147 C CA . VAL A 1 287 ? -8.993 4.610 -13.592 1.00 81.94 287 VAL A CA 1
ATOM 2148 C C . VAL A 1 287 ? -9.440 4.866 -15.020 1.00 81.94 287 VAL A C 1
ATOM 2150 O O . VAL A 1 287 ? -10.627 4.777 -15.333 1.00 81.94 287 VAL A O 1
ATOM 2153 N N . ARG A 1 288 ? -8.482 5.168 -15.898 1.00 82.69 288 ARG A N 1
ATOM 2154 C CA . ARG A 1 288 ? -8.684 5.366 -17.338 1.00 82.69 288 ARG A CA 1
ATOM 2155 C C . ARG A 1 288 ? -7.532 4.744 -18.106 1.00 82.69 288 ARG A C 1
ATOM 2157 O O . ARG A 1 288 ? -6.642 5.446 -18.585 1.00 82.69 288 ARG A O 1
ATOM 2164 N N . LEU A 1 289 ? -7.545 3.414 -18.177 1.00 83.81 289 LEU A N 1
ATOM 2165 C CA . LEU A 1 289 ? -6.445 2.643 -18.746 1.00 83.81 289 LEU A CA 1
ATOM 2166 C C . LEU A 1 289 ? -6.006 3.179 -20.127 1.00 83.81 289 LEU A C 1
ATOM 2168 O O . LEU A 1 289 ? -6.862 3.531 -20.942 1.00 83.81 289 LEU A O 1
ATOM 2172 N N . PRO A 1 290 ? -4.686 3.253 -20.380 1.00 88.81 290 PRO A N 1
ATOM 2173 C CA . PRO A 1 290 ? -3.608 2.741 -19.526 1.00 88.81 290 PRO A CA 1
ATOM 2174 C C . PRO A 1 290 ? -3.227 3.664 -18.352 1.00 88.81 290 PRO A C 1
ATOM 2176 O O . PRO A 1 290 ? -2.275 3.362 -17.643 1.00 88.81 290 PRO A O 1
ATOM 2179 N N . TYR A 1 291 ? -3.949 4.758 -18.105 1.00 87.50 291 TYR A N 1
ATOM 2180 C CA . TYR A 1 291 ? -3.621 5.741 -17.072 1.00 87.50 291 TYR A CA 1
ATOM 2181 C C . TYR A 1 291 ? -4.449 5.566 -15.800 1.00 87.50 291 TYR A C 1
ATOM 2183 O O . TYR A 1 291 ? -5.648 5.279 -15.824 1.00 87.50 291 TYR A O 1
ATOM 2191 N N . LEU A 1 292 ? -3.798 5.763 -14.665 1.00 85.25 292 LEU A N 1
ATOM 2192 C CA . LEU A 1 292 ? -4.411 5.738 -13.347 1.00 85.25 292 LEU A CA 1
ATOM 2193 C C . LEU A 1 292 ? -4.171 7.091 -12.684 1.00 85.25 292 LEU A C 1
ATOM 2195 O O . LEU A 1 292 ? -3.062 7.624 -12.743 1.00 85.25 292 LEU A O 1
ATOM 2199 N N . GLU A 1 293 ? -5.207 7.636 -12.056 1.00 80.62 293 GLU A N 1
ATOM 2200 C CA . GLU A 1 293 ? -5.113 8.864 -11.274 1.00 80.62 293 GLU A CA 1
ATOM 2201 C C . GLU A 1 293 ? -4.920 8.511 -9.800 1.00 80.62 293 GLU A C 1
ATOM 2203 O O . GLU A 1 293 ? -5.749 7.828 -9.190 1.00 80.62 293 GLU A O 1
ATOM 2208 N N . VAL A 1 294 ? -3.826 8.993 -9.223 1.00 76.44 294 VAL A N 1
ATOM 2209 C CA . VAL A 1 294 ? -3.436 8.726 -7.840 1.00 76.44 294 VAL A CA 1
ATOM 2210 C C . VAL A 1 294 ? -3.225 10.045 -7.097 1.00 76.44 294 VAL A C 1
ATOM 2212 O O . VAL A 1 294 ? -2.651 10.989 -7.640 1.00 76.44 294 VAL A O 1
ATOM 2215 N N . GLY A 1 295 ? -3.674 10.121 -5.843 1.00 65.06 295 GLY A N 1
ATOM 2216 C CA . GLY A 1 295 ? -3.439 11.272 -4.958 1.00 65.06 295 GLY A CA 1
ATOM 2217 C C . GLY A 1 295 ? -2.084 11.222 -4.238 1.00 65.06 295 GLY A C 1
ATOM 2218 O O . GLY A 1 295 ? -1.819 12.037 -3.351 1.00 65.06 295 GLY A O 1
ATOM 2219 N N . LEU A 1 296 ? -1.234 10.249 -4.599 1.00 65.06 296 LEU A N 1
ATOM 2220 C CA . LEU A 1 296 ? 0.043 9.974 -3.952 1.00 65.06 296 LEU A CA 1
ATOM 2221 C C . LEU A 1 296 ? 0.881 11.252 -3.940 1.00 65.06 296 LEU A C 1
ATOM 2223 O O . LEU A 1 296 ? 0.926 11.951 -4.947 1.00 65.06 296 LEU A O 1
ATOM 2227 N N . GLY A 1 297 ? 1.555 11.545 -2.821 1.00 58.81 297 GLY A N 1
ATOM 2228 C CA . GLY A 1 297 ? 2.485 12.674 -2.657 1.00 58.81 297 GLY A CA 1
ATOM 2229 C C . GLY A 1 297 ? 3.751 12.518 -3.504 1.00 58.81 297 GLY A C 1
ATOM 2230 O O . GLY A 1 297 ? 4.860 12.417 -2.980 1.00 58.81 297 GLY A O 1
ATOM 2231 N N . ILE A 1 298 ? 3.552 12.422 -4.812 1.00 66.19 298 ILE A N 1
ATOM 2232 C CA . ILE A 1 298 ? 4.540 12.191 -5.846 1.00 66.19 298 ILE A CA 1
ATOM 2233 C C . ILE A 1 298 ? 5.384 13.451 -5.976 1.00 66.19 298 ILE A C 1
ATOM 2235 O O . ILE A 1 298 ? 4.889 14.575 -6.035 1.00 66.19 298 ILE A O 1
ATOM 2239 N N . ALA A 1 299 ? 6.689 13.237 -5.975 1.00 65.88 299 ALA A N 1
ATOM 2240 C CA . ALA A 1 299 ? 7.696 14.278 -6.043 1.00 65.88 299 ALA A CA 1
ATOM 2241 C C . ALA A 1 299 ? 8.741 13.888 -7.095 1.00 65.88 299 ALA A C 1
ATOM 2243 O O . ALA A 1 299 ? 8.852 12.698 -7.427 1.00 65.88 299 ALA A O 1
ATOM 2244 N N . PRO A 1 300 ? 9.548 14.845 -7.587 1.00 71.12 300 PRO A N 1
ATOM 2245 C CA . PRO A 1 300 ? 10.668 14.537 -8.470 1.00 71.12 300 PRO A CA 1
ATOM 2246 C C . PRO A 1 300 ? 11.490 13.359 -7.931 1.00 71.12 300 PRO A C 1
ATOM 2248 O O . PRO A 1 300 ? 11.710 13.264 -6.724 1.00 71.12 300 PRO A O 1
ATOM 2251 N N . GLY A 1 301 ? 11.901 12.440 -8.805 1.00 77.12 301 GLY A N 1
ATOM 2252 C CA . GLY A 1 301 ? 12.633 11.218 -8.441 1.00 77.12 301 GLY A CA 1
ATOM 2253 C C . GLY A 1 301 ? 11.772 9.978 -8.165 1.00 77.12 301 GLY A C 1
ATOM 2254 O O . GLY A 1 301 ? 12.282 8.859 -8.205 1.00 77.12 301 GLY A O 1
ATOM 2255 N N . THR A 1 302 ? 10.459 10.141 -7.964 1.00 86.44 302 THR A N 1
ATOM 2256 C CA . THR A 1 302 ? 9.537 9.002 -7.781 1.00 86.44 302 THR A CA 1
ATOM 2257 C C . THR A 1 302 ? 9.030 8.393 -9.092 1.00 86.44 302 THR A C 1
ATOM 2259 O O . THR A 1 302 ? 8.435 7.318 -9.059 1.00 86.44 302 THR A O 1
ATOM 2262 N N . SER A 1 303 ? 9.298 9.005 -10.250 1.00 89.12 303 SER A N 1
ATOM 2263 C CA . SER A 1 303 ? 9.023 8.390 -11.558 1.00 89.12 303 SER A CA 1
ATOM 2264 C C . SER A 1 303 ? 9.653 7.005 -11.672 1.00 89.12 303 SER A C 1
ATOM 2266 O O . SER A 1 303 ? 10.821 6.820 -11.328 1.00 89.12 303 SER A O 1
ATOM 2268 N N . GLY A 1 304 ? 8.869 6.042 -12.143 1.00 92.12 304 GLY A N 1
ATOM 2269 C CA . GLY A 1 304 ? 9.246 4.643 -12.307 1.00 92.12 304 GLY A CA 1
ATOM 2270 C C . GLY A 1 304 ? 9.077 3.808 -11.038 1.00 92.12 304 GLY A C 1
ATOM 2271 O O . GLY A 1 304 ? 9.344 2.608 -11.065 1.00 92.12 304 GLY A O 1
ATOM 2272 N N . SER A 1 305 ? 8.599 4.403 -9.938 1.00 93.38 305 SER A N 1
ATOM 2273 C CA . SER A 1 305 ? 8.260 3.650 -8.724 1.00 93.38 305 SER A CA 1
ATOM 2274 C C . SER A 1 305 ? 7.111 2.680 -9.003 1.00 93.38 305 SER A C 1
ATOM 2276 O O . SER A 1 305 ? 6.100 3.103 -9.576 1.00 93.38 305 SER A O 1
ATOM 2278 N N . PRO A 1 306 ? 7.209 1.409 -8.582 1.00 95.06 306 PRO A N 1
ATOM 2279 C CA . PRO A 1 306 ? 6.109 0.470 -8.717 1.00 95.06 306 PRO A CA 1
ATOM 2280 C C . PRO A 1 306 ? 4.945 0.871 -7.811 1.00 95.06 306 PRO A C 1
ATOM 2282 O O . PRO A 1 306 ? 5.133 1.267 -6.659 1.00 95.06 306 PRO A O 1
ATOM 2285 N N . ILE A 1 307 ? 3.735 0.714 -8.332 1.00 92.25 307 ILE A N 1
ATOM 2286 C CA . ILE A 1 307 ? 2.489 0.783 -7.581 1.00 92.25 307 ILE A CA 1
ATOM 2287 C C . ILE A 1 307 ? 1.981 -0.637 -7.388 1.00 92.25 307 ILE A C 1
ATOM 2289 O O . ILE A 1 307 ? 1.709 -1.353 -8.352 1.00 92.25 307 ILE A O 1
ATOM 2293 N N . PHE A 1 308 ? 1.845 -1.014 -6.128 1.00 91.25 308 PHE A N 1
ATOM 2294 C CA . PHE A 1 308 ? 1.383 -2.302 -5.662 1.00 91.25 308 PHE A CA 1
ATOM 2295 C C . PHE A 1 308 ? -0.115 -2.271 -5.381 1.00 91.25 308 PHE A C 1
ATOM 2297 O O . PHE A 1 308 ? -0.625 -1.326 -4.766 1.00 91.25 308 PHE A O 1
ATOM 2304 N N . ASP A 1 309 ? -0.792 -3.343 -5.774 1.00 85.31 309 ASP A N 1
ATOM 2305 C CA . ASP A 1 309 ? -2.080 -3.695 -5.202 1.00 85.31 309 ASP A CA 1
ATOM 2306 C C . ASP A 1 309 ? -1.914 -4.207 -3.759 1.00 85.31 309 ASP A C 1
ATOM 2308 O O . ASP A 1 309 ? -0.817 -4.301 -3.195 1.00 85.31 309 ASP A O 1
ATOM 2312 N N . ALA A 1 310 ? -3.033 -4.585 -3.155 1.00 74.44 310 ALA A N 1
ATOM 2313 C CA . ALA A 1 310 ? -3.042 -5.127 -1.810 1.00 74.44 310 ALA A CA 1
ATOM 2314 C C . ALA A 1 310 ? -2.275 -6.468 -1.695 1.00 74.44 310 ALA A C 1
ATOM 2316 O O . ALA A 1 310 ? -1.832 -6.837 -0.618 1.00 74.44 310 ALA A O 1
ATOM 2317 N N . ASN A 1 311 ? -2.041 -7.212 -2.772 1.00 77.81 311 ASN A N 1
ATOM 2318 C CA . ASN A 1 311 ? -1.289 -8.469 -2.728 1.00 77.81 311 ASN A CA 1
ATOM 2319 C C . ASN A 1 311 ? 0.226 -8.280 -2.903 1.00 77.81 311 ASN A C 1
ATOM 2321 O O . ASN A 1 311 ? 0.961 -9.265 -2.872 1.00 77.81 311 ASN A O 1
ATOM 2325 N N . GLY A 1 312 ? 0.708 -7.044 -3.069 1.00 85.25 312 GLY A N 1
ATOM 2326 C CA . GLY A 1 312 ? 2.112 -6.784 -3.393 1.00 85.25 312 GLY A CA 1
ATOM 2327 C C . GLY A 1 312 ? 2.450 -7.071 -4.858 1.00 85.25 312 GLY A C 1
ATOM 2328 O O . GLY A 1 312 ? 3.622 -7.228 -5.198 1.00 85.25 312 GLY A O 1
ATOM 2329 N N . VAL A 1 313 ? 1.438 -7.127 -5.726 1.00 91.31 313 VAL A N 1
ATOM 2330 C CA . VAL A 1 313 ? 1.585 -7.270 -7.174 1.00 91.31 313 VAL A CA 1
ATOM 2331 C C . VAL A 1 313 ? 1.647 -5.882 -7.801 1.00 91.31 313 VAL A C 1
ATOM 2333 O O . VAL A 1 313 ? 0.854 -5.002 -7.469 1.00 91.31 313 VAL A O 1
ATOM 2336 N N . VAL A 1 314 ? 2.592 -5.668 -8.714 1.00 94.56 314 VAL A N 1
ATOM 2337 C CA . VAL A 1 314 ? 2.771 -4.378 -9.387 1.00 94.56 314 VAL A CA 1
ATOM 2338 C C . VAL A 1 314 ? 1.706 -4.216 -10.461 1.00 94.56 314 VAL A C 1
ATOM 2340 O O . VAL A 1 314 ? 1.672 -4.985 -11.419 1.00 94.56 314 VAL A O 1
ATOM 2343 N N . VAL A 1 315 ? 0.859 -3.200 -10.326 1.00 93.62 315 VAL A N 1
ATOM 2344 C CA . VAL A 1 315 ? -0.240 -2.911 -11.261 1.00 93.62 315 VAL A CA 1
ATOM 2345 C C . VAL A 1 315 ? 0.018 -1.692 -12.141 1.00 93.62 315 VAL A C 1
ATOM 2347 O O . VAL A 1 315 ? -0.535 -1.592 -13.236 1.00 93.62 315 VAL A O 1
ATOM 2350 N N . ALA A 1 316 ? 0.875 -0.776 -11.695 1.00 93.62 316 ALA A N 1
ATOM 2351 C CA . ALA A 1 316 ? 1.222 0.438 -12.425 1.00 93.62 316 ALA A CA 1
ATOM 2352 C C . ALA A 1 316 ? 2.604 0.965 -12.011 1.00 93.62 316 ALA A C 1
ATOM 2354 O O . ALA A 1 316 ? 3.198 0.489 -11.045 1.00 93.62 316 ALA A O 1
ATOM 2355 N N . LEU A 1 317 ? 3.103 1.961 -12.737 1.00 93.19 317 LEU A N 1
ATOM 2356 C CA . LEU A 1 317 ? 4.316 2.710 -12.432 1.00 93.19 317 LEU A CA 1
ATOM 2357 C C . LEU A 1 317 ? 3.955 4.183 -12.249 1.00 93.19 317 LEU A C 1
ATOM 2359 O O . LEU A 1 317 ? 3.214 4.741 -13.057 1.00 93.19 317 LEU A O 1
ATOM 2363 N N . VAL A 1 318 ? 4.488 4.818 -11.207 1.00 90.38 318 VAL A N 1
ATOM 2364 C CA . VAL A 1 318 ? 4.346 6.263 -10.973 1.00 90.38 318 VAL A CA 1
ATOM 2365 C C . VAL A 1 318 ? 4.949 7.037 -12.140 1.00 90.38 318 VAL A C 1
ATOM 2367 O O . VAL A 1 318 ? 6.081 6.760 -12.521 1.00 90.38 318 VAL A O 1
ATOM 2370 N N . VAL A 1 319 ? 4.232 8.040 -12.648 1.00 85.25 319 VAL A N 1
ATOM 2371 C CA . VAL A 1 319 ? 4.701 8.973 -13.679 1.00 85.25 319 VAL A CA 1
ATOM 2372 C C . VAL A 1 319 ? 4.694 10.382 -13.082 1.00 85.25 319 VAL A C 1
ATOM 2374 O O . VAL A 1 319 ? 3.638 10.928 -12.767 1.00 85.25 319 VAL A O 1
ATOM 2377 N N . SER A 1 320 ? 5.876 10.975 -12.896 1.00 71.62 320 SER A N 1
ATOM 2378 C CA . SER A 1 320 ? 6.040 12.311 -12.304 1.00 71.62 320 SER A CA 1
ATOM 2379 C C . SER A 1 320 ? 6.885 13.224 -13.195 1.00 71.62 320 SER A C 1
ATOM 2381 O O . SER A 1 320 ? 7.878 12.785 -13.767 1.00 71.62 320 SER A O 1
ATOM 2383 N N . GLY A 1 321 ? 6.498 14.492 -13.341 1.00 58.94 321 GLY A N 1
ATOM 2384 C CA . GLY A 1 321 ? 7.224 15.449 -14.181 1.00 58.94 321 GLY A CA 1
ATOM 2385 C C . GLY A 1 321 ? 6.345 16.558 -14.754 1.00 58.94 321 GLY A C 1
ATOM 2386 O O . GLY A 1 321 ? 5.117 16.485 -14.706 1.00 58.94 321 GLY A O 1
ATOM 2387 N N . ASP A 1 322 ? 6.993 17.582 -15.310 1.00 49.03 322 ASP A N 1
ATOM 2388 C CA . ASP A 1 322 ? 6.339 18.670 -16.041 1.00 49.03 322 ASP A CA 1
ATOM 2389 C C . ASP A 1 322 ? 5.976 18.190 -17.455 1.00 49.03 322 ASP A C 1
ATOM 2391 O O . ASP A 1 322 ? 6.707 18.402 -18.424 1.00 49.03 322 ASP A O 1
ATOM 2395 N N . PHE A 1 323 ? 4.855 17.482 -17.582 1.00 53.47 323 PHE A N 1
ATOM 2396 C CA . PHE A 1 323 ? 4.356 17.048 -18.885 1.00 53.47 323 PHE A CA 1
ATOM 2397 C C . PHE A 1 323 ? 3.580 18.181 -19.563 1.00 53.47 323 PHE A C 1
ATOM 2399 O O . PHE A 1 323 ? 2.647 18.748 -18.998 1.00 53.47 323 PHE A O 1
ATOM 2406 N N . VAL A 1 324 ? 3.952 18.494 -20.808 1.00 41.72 324 VAL A N 1
ATOM 2407 C CA . VAL A 1 324 ? 3.329 19.560 -21.619 1.00 41.72 324 VAL A CA 1
ATOM 2408 C C . VAL A 1 324 ? 1.870 19.225 -21.972 1.00 41.72 324 VAL A C 1
ATOM 2410 O O . VAL A 1 324 ? 1.062 20.123 -22.209 1.00 41.72 324 VAL A O 1
ATOM 2413 N N . GLN A 1 325 ? 1.515 17.936 -21.990 1.00 47.66 325 GLN A N 1
ATOM 2414 C CA . GLN A 1 325 ? 0.154 17.439 -22.179 1.00 47.66 325 GLN A CA 1
ATOM 2415 C C . GLN A 1 325 ? -0.113 16.301 -21.189 1.00 47.66 325 GLN A C 1
ATOM 2417 O O . GLN A 1 325 ? 0.682 15.368 -21.078 1.00 47.66 325 GLN A O 1
ATOM 2422 N N . GLY A 1 326 ? -1.243 16.384 -20.478 1.00 53.06 326 GLY A N 1
ATOM 2423 C CA . GLY A 1 326 ? -1.790 15.248 -19.737 1.00 53.06 326 GLY A CA 1
ATOM 2424 C C . GLY A 1 326 ? -2.198 14.113 -20.686 1.00 53.06 326 GLY A C 1
ATOM 2425 O O . GLY A 1 326 ? -2.070 14.248 -21.907 1.00 53.06 326 GLY A O 1
ATOM 2426 N N . PRO A 1 327 ? -2.696 12.985 -20.162 1.00 60.06 327 PRO A N 1
ATOM 2427 C CA . PRO A 1 327 ? -3.044 11.860 -21.014 1.00 60.06 327 PRO A CA 1
ATOM 2428 C C . PRO A 1 327 ? -4.094 12.241 -22.079 1.00 60.06 327 PRO A C 1
ATOM 2430 O O . PRO A 1 327 ? -4.933 13.117 -21.835 1.00 60.06 327 PRO A O 1
ATOM 2433 N N . PRO A 1 328 ? -4.083 11.609 -23.267 1.00 59.91 328 PRO A N 1
ATOM 2434 C CA . PRO A 1 328 ? -4.997 11.962 -24.351 1.00 59.91 328 PRO A CA 1
ATOM 2435 C C . PRO A 1 328 ? -6.468 11.897 -23.909 1.00 59.91 328 PRO A C 1
ATOM 2437 O O . PRO A 1 328 ? -6.923 10.889 -23.376 1.00 59.91 328 PRO A O 1
ATOM 2440 N N . GLY A 1 329 ? -7.230 12.972 -24.142 1.00 55.03 329 GLY A N 1
ATOM 2441 C CA . GLY A 1 329 ? -8.660 13.031 -23.801 1.00 55.03 329 GLY A CA 1
ATOM 2442 C C . GLY A 1 329 ? -8.977 13.296 -22.322 1.00 55.03 329 GLY A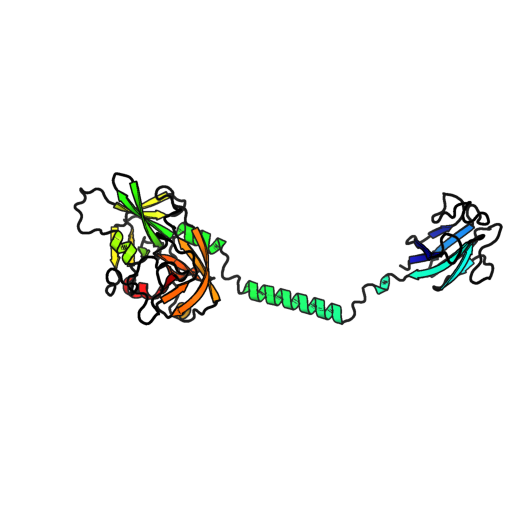 C 1
ATOM 2443 O O . GLY A 1 329 ? -10.146 13.237 -21.933 1.00 55.03 329 GLY A O 1
ATOM 2444 N N . LEU A 1 330 ? -7.973 13.611 -21.500 1.00 55.28 330 LEU A N 1
ATOM 2445 C CA . LEU A 1 330 ? -8.142 14.065 -20.119 1.00 55.28 330 LEU A CA 1
ATOM 2446 C C . LEU A 1 330 ? -8.005 15.598 -20.017 1.00 55.28 330 LEU A C 1
ATOM 2448 O O . LEU A 1 330 ? -7.261 16.200 -20.795 1.00 55.28 330 LEU A O 1
ATOM 2452 N N . PRO A 1 331 ? -8.748 16.263 -19.109 1.00 50.44 331 PRO A N 1
ATOM 2453 C CA . PRO A 1 331 ? -8.647 17.706 -18.944 1.00 50.44 331 PRO A CA 1
ATOM 2454 C C . PRO A 1 331 ? -7.219 18.092 -18.521 1.00 50.44 331 PRO A C 1
ATOM 2456 O O . PRO A 1 331 ? -6.604 17.380 -17.725 1.00 50.44 331 PRO A O 1
ATOM 2459 N N . PRO A 1 332 ? -6.670 19.208 -19.035 1.00 47.28 332 PRO A N 1
ATOM 2460 C CA . PRO A 1 332 ? -5.365 19.687 -18.605 1.00 47.28 332 PRO A CA 1
ATOM 2461 C C . PRO A 1 332 ? -5.438 20.071 -17.123 1.00 47.28 332 PRO A C 1
ATOM 2463 O O . PRO A 1 332 ? -6.172 20.985 -16.747 1.00 47.28 332 PRO A O 1
ATOM 2466 N N . HIS A 1 333 ? -4.682 19.370 -16.280 1.00 48.94 333 HIS A N 1
ATOM 2467 C CA . HIS A 1 333 ? -4.495 19.759 -14.888 1.00 48.94 333 HIS A CA 1
ATOM 2468 C C . HIS A 1 333 ? -3.266 20.671 -14.797 1.00 48.94 333 HIS A C 1
ATOM 2470 O O . HIS A 1 333 ? -2.202 20.291 -15.288 1.00 48.94 333 HIS A O 1
ATOM 2476 N N . PRO A 1 334 ? -3.380 21.879 -14.220 1.00 39.34 334 PRO A N 1
ATOM 2477 C CA . PRO A 1 334 ? -2.219 22.726 -14.001 1.00 39.34 334 PRO A CA 1
ATOM 2478 C C . PRO A 1 334 ? -1.241 22.013 -13.058 1.00 39.34 334 PRO A C 1
ATOM 2480 O O . PRO A 1 334 ? -1.638 21.481 -12.019 1.00 39.34 334 PRO A O 1
ATOM 2483 N N . SER A 1 335 ? 0.040 22.010 -13.423 1.00 36.84 335 SER A N 1
ATOM 2484 C CA . SER A 1 335 ? 1.146 21.558 -12.573 1.00 36.84 335 SER A CA 1
ATOM 2485 C C . SER A 1 335 ? 0.992 22.133 -11.155 1.00 36.84 335 SER A C 1
ATOM 2487 O O . SER A 1 335 ? 0.902 23.352 -10.998 1.00 36.84 335 SER A O 1
ATOM 2489 N N . GLY A 1 336 ? 0.925 21.275 -10.130 1.00 38.09 336 GLY A N 1
ATOM 2490 C CA . GLY A 1 336 ? 0.752 21.683 -8.726 1.00 38.09 336 GLY A CA 1
ATOM 2491 C C . GLY A 1 336 ? -0.622 21.404 -8.098 1.00 38.09 336 GLY A C 1
ATOM 2492 O O . GLY A 1 336 ? -0.821 21.718 -6.926 1.00 38.09 336 GLY A O 1
ATOM 2493 N N . THR A 1 337 ? -1.570 20.795 -8.819 1.00 43.91 337 THR A N 1
ATOM 2494 C CA . THR A 1 337 ? -2.740 20.145 -8.193 1.00 43.91 337 THR A CA 1
ATOM 2495 C C . THR A 1 337 ? -2.358 18.751 -7.680 1.00 43.91 337 THR A C 1
ATOM 2497 O O . THR A 1 337 ? -1.538 18.102 -8.315 1.00 43.91 337 THR A O 1
ATOM 2500 N N . ASN A 1 338 ? -2.953 18.264 -6.581 1.00 50.59 338 ASN A N 1
ATOM 2501 C CA . ASN A 1 338 ? -2.744 16.923 -5.977 1.00 50.59 338 ASN A CA 1
ATOM 2502 C C . ASN A 1 338 ? -3.154 15.725 -6.881 1.00 50.59 338 ASN A C 1
ATOM 2504 O O . ASN A 1 338 ? -3.583 14.687 -6.385 1.00 50.59 338 ASN A O 1
ATOM 2508 N N . VAL A 1 339 ? -3.096 15.881 -8.200 1.00 53.44 339 VAL A N 1
ATOM 2509 C CA . VAL A 1 339 ? -3.492 14.901 -9.207 1.00 53.44 339 VAL A CA 1
ATOM 2510 C C . VAL A 1 339 ? -2.221 14.419 -9.881 1.00 53.44 339 VAL A C 1
ATOM 2512 O O . VAL A 1 339 ? -1.580 15.173 -10.613 1.00 53.44 339 VAL A O 1
ATOM 2515 N N . ASN A 1 340 ? -1.853 13.172 -9.615 1.00 71.94 340 ASN A N 1
ATOM 2516 C CA . ASN A 1 340 ? -0.682 12.546 -10.200 1.00 71.94 340 ASN A CA 1
ATOM 2517 C C . ASN A 1 340 ? -1.089 11.346 -11.050 1.00 71.94 340 ASN A C 1
ATOM 2519 O O . ASN A 1 340 ? -2.118 10.710 -10.813 1.00 71.94 340 ASN A O 1
ATOM 2523 N N . TRP A 1 341 ? -0.262 11.036 -12.044 1.00 80.06 341 TRP A N 1
ATOM 2524 C CA . TRP A 1 341 ? -0.539 9.968 -12.992 1.00 80.06 341 TRP A CA 1
ATOM 2525 C C . TRP A 1 341 ? 0.331 8.753 -12.715 1.00 80.06 341 TRP A C 1
ATOM 2527 O O . TRP A 1 341 ? 1.474 8.841 -12.265 1.00 80.06 341 TRP A O 1
ATOM 2537 N N . ALA A 1 342 ? -0.221 7.596 -13.028 1.00 88.06 342 ALA A N 1
ATOM 2538 C CA . ALA A 1 342 ? 0.517 6.362 -13.148 1.00 88.06 342 ALA A CA 1
ATOM 2539 C C . ALA A 1 342 ? 0.138 5.673 -14.454 1.00 88.06 342 ALA A C 1
ATOM 2541 O O . ALA A 1 342 ? -0.972 5.842 -14.962 1.00 88.06 342 ALA A O 1
ATOM 2542 N N . ILE A 1 343 ? 1.073 4.905 -14.996 1.00 91.44 343 ILE A N 1
ATOM 2543 C CA . ILE A 1 343 ? 0.880 4.132 -16.217 1.00 91.44 343 ILE A CA 1
ATOM 2544 C C . ILE A 1 343 ? 0.774 2.652 -15.869 1.00 91.44 343 ILE A C 1
ATOM 2546 O O . ILE A 1 343 ? 1.540 2.134 -15.059 1.00 91.44 343 ILE A O 1
ATOM 2550 N N . SER A 1 344 ? -0.210 1.982 -16.453 1.00 93.88 344 SER A N 1
ATOM 2551 C CA . SER A 1 344 ? -0.468 0.557 -16.285 1.00 93.88 344 SER A CA 1
ATOM 2552 C C . SER A 1 344 ? 0.781 -0.266 -16.590 1.00 93.88 344 SER A C 1
ATOM 2554 O O . SER A 1 344 ? 1.471 -0.036 -17.583 1.00 93.88 344 SER A O 1
ATOM 2556 N N . VAL A 1 345 ? 1.033 -1.286 -15.768 1.00 94.50 345 VAL A N 1
ATOM 2557 C CA . VAL A 1 345 ? 2.124 -2.248 -15.984 1.00 94.50 345 VAL A CA 1
ATOM 2558 C C . VAL A 1 345 ? 1.963 -3.020 -17.304 1.00 94.50 345 VAL A C 1
ATOM 2560 O O . VAL A 1 345 ? 2.924 -3.587 -17.818 1.00 94.50 345 VAL A O 1
ATOM 2563 N N . GLU A 1 346 ? 0.760 -3.039 -17.887 1.00 93.31 346 GLU A N 1
ATOM 2564 C CA . GLU A 1 346 ? 0.495 -3.683 -19.177 1.00 93.31 346 GLU A CA 1
ATOM 2565 C C . GLU A 1 346 ? 1.303 -3.076 -20.324 1.00 93.31 346 GLU A C 1
ATOM 2567 O O . GLU A 1 346 ? 1.688 -3.798 -21.245 1.00 93.31 346 GLU A O 1
ATOM 2572 N N . GLU A 1 347 ? 1.620 -1.785 -20.232 1.00 94.31 347 GLU A N 1
ATOM 2573 C CA . GLU A 1 347 ? 2.430 -1.066 -21.215 1.00 94.31 347 GLU A CA 1
ATOM 2574 C C . GLU A 1 347 ? 3.862 -1.618 -21.292 1.00 94.31 347 GLU A C 1
ATOM 2576 O O . GLU A 1 347 ? 4.524 -1.472 -22.315 1.00 94.31 347 GLU A O 1
ATOM 2581 N N . LEU A 1 348 ? 4.352 -2.317 -20.257 1.00 93.31 348 LEU A N 1
ATOM 2582 C CA . LEU A 1 348 ? 5.659 -2.982 -20.304 1.00 93.31 348 LEU A CA 1
ATOM 2583 C C . LEU A 1 348 ? 5.651 -4.240 -21.180 1.00 93.31 348 LEU A C 1
ATOM 2585 O O . LEU A 1 348 ? 6.705 -4.641 -21.668 1.00 93.31 348 LEU A O 1
ATOM 2589 N N . ARG A 1 349 ? 4.498 -4.887 -21.403 1.00 90.81 349 ARG A N 1
ATOM 2590 C CA . ARG A 1 349 ? 4.431 -6.209 -22.060 1.00 90.81 349 ARG A CA 1
ATOM 2591 C C . ARG A 1 349 ? 5.117 -6.276 -23.434 1.00 90.81 349 ARG A C 1
ATOM 2593 O O . ARG A 1 349 ? 5.745 -7.305 -23.686 1.00 90.81 349 ARG A O 1
ATOM 2600 N N . PRO A 1 350 ? 5.038 -5.266 -24.324 1.00 90.88 350 PRO A N 1
ATOM 2601 C CA . PRO A 1 350 ? 5.750 -5.282 -25.604 1.00 90.88 350 PRO A CA 1
ATOM 2602 C C . PRO A 1 350 ? 7.276 -5.338 -25.462 1.00 90.88 350 PRO A C 1
ATOM 2604 O O . PRO A 1 350 ? 7.951 -5.818 -26.368 1.00 90.88 350 PRO A O 1
ATOM 2607 N N . LEU A 1 351 ? 7.822 -4.882 -24.331 1.00 89.81 351 LEU A N 1
ATOM 2608 C CA . LEU A 1 351 ? 9.258 -4.877 -24.055 1.00 89.81 351 LEU A CA 1
ATOM 2609 C C . LEU A 1 351 ? 9.768 -6.192 -23.448 1.00 89.81 351 LEU A C 1
ATOM 2611 O O . LEU A 1 351 ? 10.966 -6.455 -23.501 1.00 89.81 351 LEU A O 1
ATOM 2615 N N . LEU A 1 352 ? 8.872 -7.020 -22.901 1.00 86.00 352 LEU A N 1
ATOM 2616 C CA . LEU A 1 352 ? 9.210 -8.295 -22.248 1.00 86.00 352 LEU A CA 1
ATOM 2617 C C . LEU A 1 352 ? 9.188 -9.499 -23.202 1.00 86.00 352 LEU A C 1
ATOM 2619 O O . LEU A 1 352 ? 9.338 -10.633 -22.751 1.00 86.00 352 LEU A O 1
ATOM 2623 N N . ARG A 1 353 ? 8.925 -9.263 -24.490 1.00 74.44 353 ARG A N 1
ATOM 2624 C CA . ARG A 1 353 ? 8.853 -10.294 -25.532 1.00 74.44 353 ARG A CA 1
ATOM 2625 C C . ARG A 1 353 ? 10.165 -10.474 -26.274 1.00 74.44 353 ARG A C 1
ATOM 2627 O O . ARG A 1 353 ? 10.914 -9.475 -26.401 1.00 74.44 353 ARG A O 1
#

Sequence (353 aa):
MTRLRLEFTGGPRRGDASVFSASRVTVGRSRSNTFVLPETLAPAASGRHAEFSHEDGAWWLSDLDSTNGTFVNGQRITRTRLTSGDRIAIGDVEFAVQLVDVRRWWAMPATWAAVAAALVVIAAVAYVVNGRMRAGNPQHVADLASRSVYLVAVEHAGGRRLVGTAFAIDATGTLATNAHVAAALDMGGADPSDGDRAMAILSDAFDAREIAAVRLHPDWRPGSVSHDVAVLELRQPVSTVPLTLGATSDVQQLTRGVPLTTFGFPALSTDPLRPRGRLLTDVLSDVRLPYLEVGLGIAPGTSGSPIFDANGVVVALVVSGDFVQGPPGLPPHPSGTNVNWAISVEELRPLLR

Nearest PDB structures (foldseek):
  6i2p-assembly1_D  TM=9.610E-01  e=1.216E-09  Mycobacterium tuberculosis H37Rv
  7rj3-assembly3_C  TM=9.539E-01  e=1.963E-09  Mycobacterium tuberculosis
  8p5x-assembly1_G  TM=9.487E-01  e=5.396E-09  Corynebacterium glutamicum ATCC 13032
  3poa-assembly1_A  TM=9.015E-01  e=7.325E-08  Mycobacterium tuberculosis
  1p3e-assembly1_A  TM=7.219E-01  e=3.252E-07  Bacillus intermedius

Solvent-accessible surface area (backbone atoms only — not comparable to full-atom values): 18897 Å² total; per-residue (Å²): 110,70,28,47,32,44,26,27,70,52,75,99,52,46,73,46,68,51,76,43,84,65,59,63,42,34,30,15,39,28,85,86,28,75,45,60,37,50,59,94,72,19,69,54,30,28,56,62,21,34,36,38,38,58,55,96,94,39,47,30,44,31,39,54,83,30,90,72,46,30,28,49,75,87,42,79,49,58,63,48,77,61,56,66,70,42,38,36,33,50,40,74,38,44,28,39,34,41,64,44,63,64,73,63,80,73,70,63,56,71,66,54,56,50,49,51,51,47,50,51,47,50,49,49,48,48,48,48,52,52,49,63,48,61,45,47,55,65,66,57,42,48,60,52,39,44,63,23,34,24,42,28,28,42,36,42,99,90,50,59,45,76,55,16,13,25,29,25,60,35,48,73,29,39,25,40,26,21,24,68,44,57,54,74,56,62,81,74,78,67,62,86,83,76,65,69,41,42,32,36,28,34,27,82,69,70,50,71,40,47,51,67,46,78,47,64,41,88,81,38,51,94,72,45,70,57,56,42,26,22,39,37,33,44,50,78,90,54,80,42,46,48,50,51,70,52,53,70,75,58,54,72,63,61,55,61,71,43,59,35,36,35,46,27,31,41,50,95,79,33,47,71,89,61,43,54,63,45,80,48,75,44,46,32,67,41,71,55,84,60,37,32,35,32,60,54,94,77,40,64,24,24,25,10,12,46,27,21,43,39,79,51,31,28,41,25,28,35,51,62,78,95,55,90,51,60,62,91,97,51,80,81,70,68,91,88,53,80,73,35,44,24,39,36,46,69,69,46,54,80,74,78,107

Secondary structure (DSSP, 8-state):
-EEEEEEE-SGGGTT-EEEE-SSEEEEESSTTSSEE--TTT-TTS-SS-EEEEEETTEEEEEE-S-SS-EEETTEEESEEE--TT-EEEETTEEEEEEEEEGGGGG---HHHHHHHHHHHHHHHHHHHHHHHTTS--HHHHHHHHHTTEEEEEEEETTEEEEEEEEEESSSSSEEEE-HHHHHTT---S--TTS--EEEEEETTT--EEEEEEEEE-TT--TT-STT--EEEEEPSS----PPPBPPHHHHTT--TT-EEEEEE--GGG-BTTB---EEEEEEEEEEETTEEEE-----TT-TT-EEE-TTS-EEEEEE-S--SS-STTSPPPPTTSS-EEEEEGGGGGGG--

Foldseek 3Di:
DWKKKWAFCDDPRHGDIDIDDDQKFWEFCAPPTNHHQHCVRAVQAHNTFWMWGCPPNFIKIAGPPGPVAKDWPRHGDRMDTDDQQIWIDGHHTIIHIHTHDPVPPPPDDVVVVVVVVVVVVVVVVVCVVVVVLLLAPVVVLVVLCLQFKWFKWKAAPVGIDTQAIWGAADFQAKIKFFQQSLCVLPPPVDDVVRRIFIWTAGAPPRDIFTFPDKAAQPPDDPLDPPLGMIMTGTDDDGTGRRAAADDPVVLVPDDWFFKKKWKWFARVPADPSHGHIDIWIFTFHDDDPQKTKTLTPDHRRHGNIFIAGSNSHGFWTWDDDDRPDDDPPDDDDPPPPSITMIGTPVSCVVVVD

Mean predicted aligned error: 17.04 Å